Protein AF-A0A6A6PDN3-F1 (afdb_monomer_lite)

Organism: NCBI:txid578093

InterPro domains:
  IPR013169 mRNA splicing factor Cwf18-like [PF08315] (6-178)
  IPR013169 mRNA splicing factor Cwf18-like [PTHR31551] (4-186)

Sequence (247 aa):
MASHATLNAAAEERKARLAQLRSLKRKQPEPDTDVALTTTGPEDEQQAAAPTESRADAEETVRYLSGRNFDIATHGPKLGFEAQPQTLSTQPTAEQLAAQLAASVHAQQAAEEEDSSATAAAGAPETAAAANGAGGLDLFKLRPKKPNWDLKREMERKMAVLGPRTENAIARLVRERVEGRKAAAGVKGGGVSAVTAAAASVPGGKGGDAEMEGAMLVEAMHVREREDEEDAARDREEEDDAMRDAL

Structure (mmCIF, N/CA/C/O backbone):
data_AF-A0A6A6PDN3-F1
#
_entry.id   AF-A0A6A6PDN3-F1
#
loop_
_atom_site.group_PDB
_atom_site.id
_atom_site.type_symbol
_atom_site.label_atom_id
_atom_site.label_alt_id
_atom_site.label_comp_id
_atom_site.label_asym_id
_atom_site.label_entity_id
_atom_site.label_seq_id
_atom_site.pdbx_PDB_ins_code
_atom_site.Cartn_x
_atom_site.Cartn_y
_atom_site.Cartn_z
_atom_site.occupancy
_atom_site.B_iso_or_equiv
_atom_site.auth_seq_id
_atom_site.auth_comp_id
_atom_site.auth_asym_id
_atom_site.auth_atom_id
_atom_site.pdbx_PDB_model_num
ATOM 1 N N . MET A 1 1 ? 34.905 23.186 -5.502 1.00 59.28 1 MET A N 1
ATOM 2 C CA . MET A 1 1 ? 34.000 23.626 -6.584 1.00 59.28 1 MET A CA 1
ATOM 3 C C . MET A 1 1 ? 34.853 24.342 -7.624 1.00 59.28 1 MET A C 1
ATOM 5 O O . MET A 1 1 ? 35.246 25.473 -7.373 1.00 59.28 1 MET A O 1
ATOM 9 N N . ALA A 1 2 ? 35.254 23.667 -8.707 1.00 71.44 2 ALA A N 1
ATOM 10 C CA . ALA A 1 2 ? 36.002 24.323 -9.784 1.00 71.44 2 ALA A CA 1
ATOM 11 C C . ALA A 1 2 ? 35.083 25.352 -10.458 1.00 71.44 2 ALA A C 1
ATOM 13 O O . ALA A 1 2 ? 33.941 25.032 -10.785 1.00 71.44 2 ALA A O 1
ATOM 14 N N . SER A 1 3 ? 35.535 26.599 -10.592 1.00 83.69 3 SER A N 1
ATOM 15 C CA . SER A 1 3 ? 34.704 27.671 -11.143 1.00 83.69 3 SER A CA 1
ATOM 16 C C . SER A 1 3 ? 34.486 27.458 -12.644 1.00 83.69 3 SER A C 1
ATOM 18 O O . SER A 1 3 ? 35.373 26.969 -13.343 1.00 83.69 3 SER A O 1
ATOM 20 N N . HIS A 1 4 ? 33.318 27.842 -13.165 1.00 87.81 4 HIS A N 1
ATOM 21 C CA . HIS A 1 4 ? 32.963 27.683 -14.585 1.00 87.81 4 HIS A CA 1
ATOM 22 C C . HIS A 1 4 ? 34.016 28.254 -15.554 1.00 87.81 4 HIS A C 1
ATOM 24 O O . HIS A 1 4 ? 34.209 27.716 -16.641 1.00 87.81 4 HIS A O 1
ATOM 30 N N . ALA A 1 5 ? 34.757 29.285 -15.135 1.00 88.88 5 ALA A N 1
ATOM 31 C CA . ALA A 1 5 ? 35.876 29.842 -15.892 1.00 88.88 5 ALA A CA 1
ATOM 32 C C . ALA A 1 5 ? 37.017 28.828 -16.111 1.00 88.88 5 ALA A C 1
ATOM 34 O O . ALA A 1 5 ? 37.536 28.720 -17.219 1.00 88.88 5 ALA A O 1
ATOM 35 N N . THR A 1 6 ? 37.370 28.037 -15.091 1.00 92.00 6 THR A N 1
ATOM 36 C CA . THR A 1 6 ? 38.420 27.004 -15.199 1.00 92.00 6 THR A CA 1
ATOM 37 C C . THR A 1 6 ? 38.011 25.860 -16.125 1.00 92.00 6 THR A C 1
ATOM 39 O O . THR A 1 6 ? 38.833 25.353 -16.885 1.00 92.00 6 THR A O 1
ATOM 42 N N . LEU A 1 7 ? 36.724 25.495 -16.120 1.00 92.00 7 LEU A N 1
ATOM 43 C CA . LEU A 1 7 ? 36.183 24.460 -17.002 1.00 92.00 7 LEU A CA 1
ATOM 44 C C . LEU A 1 7 ? 36.137 24.921 -18.466 1.00 92.00 7 LEU A C 1
ATOM 46 O O . LEU A 1 7 ? 36.489 24.148 -19.356 1.00 92.00 7 LEU A O 1
ATOM 50 N N . ASN A 1 8 ? 35.766 26.181 -18.717 1.00 94.31 8 ASN A N 1
ATOM 51 C CA . ASN A 1 8 ? 35.789 26.753 -20.064 1.00 94.31 8 ASN A CA 1
ATOM 52 C C . ASN A 1 8 ? 37.218 26.860 -20.616 1.00 94.31 8 ASN A C 1
ATOM 54 O O . ASN A 1 8 ? 37.450 26.450 -21.752 1.00 94.31 8 ASN A O 1
ATOM 58 N N . ALA A 1 9 ? 38.183 27.300 -19.801 1.00 94.56 9 ALA A N 1
ATOM 59 C CA . ALA A 1 9 ? 39.591 27.358 -20.198 1.00 94.56 9 ALA A CA 1
ATOM 60 C C . ALA A 1 9 ? 40.142 25.970 -20.588 1.00 94.56 9 ALA A C 1
ATOM 62 O O . ALA A 1 9 ? 40.757 25.814 -21.643 1.00 94.56 9 ALA A O 1
ATOM 63 N N . ALA A 1 10 ? 39.842 24.932 -19.798 1.00 94.50 10 ALA A N 1
ATOM 64 C CA . ALA A 1 10 ? 40.249 23.559 -20.108 1.00 94.50 10 ALA A CA 1
ATOM 65 C C . ALA A 1 10 ? 39.590 23.013 -21.394 1.00 94.50 10 ALA A C 1
ATOM 67 O O . ALA A 1 10 ? 40.197 22.245 -22.149 1.00 94.50 10 ALA A O 1
ATOM 68 N N . ALA A 1 11 ? 38.343 23.405 -21.675 1.00 95.50 11 ALA A N 1
ATOM 69 C CA . ALA A 1 11 ? 37.649 23.015 -22.900 1.00 95.50 11 ALA A CA 1
ATOM 70 C C . ALA A 1 11 ? 38.258 23.676 -24.149 1.00 95.50 11 ALA A C 1
ATOM 72 O O . ALA A 1 11 ? 38.378 23.024 -25.191 1.00 95.50 11 ALA A O 1
ATOM 73 N N . GLU A 1 12 ? 38.659 24.944 -24.055 1.00 95.62 12 GLU A N 1
ATOM 74 C CA . GLU A 1 12 ? 39.344 25.670 -25.129 1.00 95.62 12 GLU A CA 1
ATOM 75 C C . GLU A 1 12 ? 40.734 25.087 -25.416 1.00 95.62 12 GLU A C 1
ATOM 77 O O . GLU A 1 12 ? 41.059 24.829 -26.577 1.00 95.62 12 GLU A O 1
ATOM 82 N N . GLU A 1 13 ? 41.504 24.751 -24.378 1.00 95.62 13 GLU A N 1
ATOM 83 C CA . GLU A 1 13 ? 42.812 24.100 -24.517 1.00 95.62 13 GLU A CA 1
ATOM 84 C C . GLU A 1 13 ? 42.702 22.735 -25.220 1.00 95.62 13 GLU A C 1
ATOM 86 O O . GLU A 1 13 ? 43.459 22.425 -26.148 1.00 95.62 13 GLU A O 1
ATOM 91 N N . ARG A 1 14 ? 41.689 21.929 -24.864 1.00 94.94 14 ARG A N 1
ATOM 92 C CA . ARG A 1 14 ? 41.422 20.645 -25.532 1.00 94.94 14 ARG A CA 1
ATOM 93 C C . ARG A 1 14 ? 41.058 20.830 -27.007 1.00 94.94 14 ARG A C 1
ATOM 95 O O . ARG A 1 14 ? 41.514 20.049 -27.845 1.00 94.94 14 ARG A O 1
ATOM 102 N N . LYS A 1 15 ? 40.255 21.845 -27.345 1.00 96.12 15 LYS A N 1
ATOM 103 C CA . LYS A 1 15 ? 39.894 22.164 -28.739 1.00 96.12 15 LYS A CA 1
ATOM 104 C C . LYS A 1 15 ? 41.121 22.582 -29.551 1.00 96.12 15 LYS A C 1
ATOM 106 O O . LYS A 1 15 ? 41.300 22.075 -30.658 1.00 96.12 15 LYS A O 1
ATOM 111 N N . ALA A 1 16 ? 41.982 23.431 -28.991 1.00 94.69 16 ALA A N 1
ATOM 112 C CA . ALA A 1 16 ? 43.222 23.860 -29.635 1.00 94.69 16 ALA A CA 1
ATOM 113 C C . ALA A 1 16 ? 44.156 22.671 -29.910 1.00 94.69 16 ALA A C 1
ATOM 115 O O . ALA A 1 16 ? 44.637 22.499 -31.033 1.00 94.69 16 ALA A O 1
ATOM 116 N N . ARG A 1 17 ? 44.324 21.778 -28.927 1.00 92.62 17 ARG A N 1
ATOM 117 C CA . ARG A 1 17 ? 45.128 20.557 -29.081 1.00 92.62 17 ARG A CA 1
ATOM 118 C C . ARG A 1 17 ? 44.575 19.630 -30.167 1.00 92.62 17 ARG A C 1
ATOM 120 O O . ARG A 1 17 ? 45.333 19.087 -30.965 1.00 92.62 17 ARG A O 1
ATOM 127 N N . LEU A 1 18 ? 43.254 19.462 -30.245 1.00 91.94 18 LEU A N 1
ATOM 128 C CA . LEU A 1 18 ? 42.631 18.650 -31.296 1.00 91.94 18 LEU A CA 1
ATOM 129 C C . LEU A 1 18 ? 42.763 19.285 -32.687 1.00 91.94 18 LEU A C 1
ATOM 131 O O . LEU A 1 18 ? 42.935 18.557 -33.661 1.00 91.94 18 LEU A O 1
ATOM 135 N N . ALA A 1 19 ? 42.710 20.614 -32.799 1.00 90.69 19 ALA A N 1
ATOM 136 C CA . ALA A 1 19 ? 42.932 21.311 -34.066 1.00 90.69 19 ALA A CA 1
ATOM 137 C C . ALA A 1 19 ? 44.367 21.103 -34.583 1.00 90.69 19 ALA A C 1
ATOM 139 O O . ALA A 1 19 ? 44.553 20.790 -35.759 1.00 90.69 19 ALA 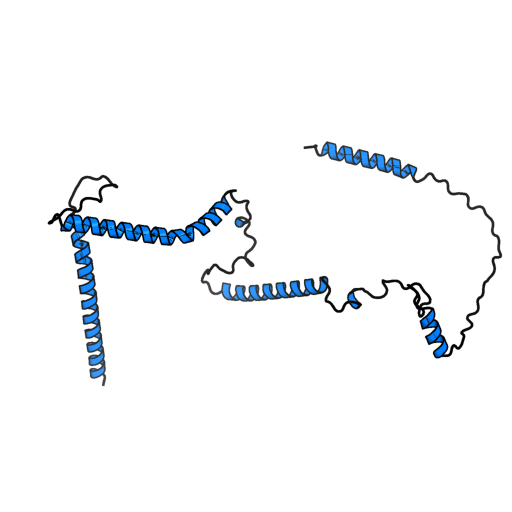A O 1
ATOM 140 N N . GLN A 1 20 ? 45.361 21.169 -33.690 1.00 84.69 20 GLN A N 1
ATOM 141 C CA . GLN A 1 20 ? 46.760 20.859 -34.007 1.00 84.69 20 GLN A CA 1
ATOM 142 C C . GLN A 1 20 ? 46.947 19.402 -34.455 1.00 84.69 20 GLN A C 1
ATOM 144 O O . GLN A 1 20 ? 47.688 19.127 -35.393 1.00 84.69 20 GLN A O 1
ATOM 149 N N . LEU A 1 21 ? 46.239 18.453 -33.837 1.00 82.12 21 LEU A N 1
ATOM 150 C CA . LEU A 1 21 ? 46.298 17.044 -34.243 1.00 82.12 21 LEU A CA 1
ATOM 151 C C . LEU A 1 21 ? 45.552 16.765 -35.557 1.00 82.12 21 LEU A C 1
ATOM 153 O O . LEU A 1 21 ? 45.899 15.828 -36.275 1.00 82.12 21 LEU A O 1
ATOM 157 N N . ARG A 1 22 ? 44.542 17.571 -35.904 1.00 81.44 22 ARG A N 1
ATOM 158 C CA . ARG A 1 22 ? 43.828 17.435 -37.181 1.00 81.44 22 ARG A CA 1
ATOM 159 C C . ARG A 1 22 ? 44.657 17.880 -38.381 1.00 81.44 22 ARG A C 1
ATOM 161 O O . ARG A 1 22 ? 44.545 17.248 -39.428 1.00 81.44 22 ARG A O 1
ATOM 168 N N . SER A 1 23 ? 45.501 18.902 -38.253 1.00 72.50 23 SER A N 1
ATOM 169 C CA . SER A 1 23 ? 46.383 19.326 -39.352 1.00 72.50 23 SER A CA 1
ATOM 170 C C . SER A 1 23 ? 47.518 18.328 -39.628 1.00 72.50 23 SER A C 1
ATOM 172 O O . SER A 1 23 ? 47.947 18.198 -40.771 1.00 72.50 23 SER A O 1
ATOM 174 N N . LEU A 1 24 ? 47.938 17.550 -38.625 1.00 66.38 24 LEU A N 1
ATOM 175 C CA . LEU A 1 24 ? 48.931 16.473 -38.763 1.00 66.38 24 LEU A CA 1
ATOM 176 C C . LEU A 1 24 ? 48.438 15.270 -39.586 1.00 66.38 24 LEU A C 1
ATOM 178 O O . LEU A 1 24 ? 49.252 14.547 -40.153 1.00 66.38 24 LEU A O 1
ATOM 182 N N . LYS A 1 25 ? 47.119 15.058 -39.705 1.00 64.44 25 LYS A N 1
ATOM 183 C CA . LYS A 1 25 ? 46.552 13.934 -40.474 1.00 64.44 25 LYS A CA 1
ATOM 184 C C . LYS A 1 25 ? 46.488 14.187 -41.989 1.00 64.44 25 LYS A C 1
ATOM 186 O O . LYS A 1 25 ? 46.125 13.286 -42.735 1.00 64.44 25 LYS A O 1
ATOM 191 N N . ARG A 1 26 ? 46.862 15.388 -42.448 1.00 62.78 26 ARG A N 1
ATOM 192 C CA . ARG A 1 26 ? 46.911 15.787 -43.864 1.00 62.78 26 ARG A CA 1
ATOM 193 C C . ARG A 1 26 ? 48.353 16.113 -44.272 1.00 62.78 26 ARG A C 1
ATOM 195 O O . ARG A 1 26 ? 48.676 17.223 -44.682 1.00 62.78 26 ARG A O 1
ATOM 202 N N . LYS A 1 27 ? 49.244 15.138 -44.089 1.00 54.25 27 LYS A N 1
ATOM 203 C CA . LYS A 1 27 ? 50.618 15.145 -44.618 1.00 54.25 27 LYS A CA 1
ATOM 204 C C . LYS A 1 27 ? 51.068 13.726 -44.997 1.00 54.25 27 LYS A C 1
ATOM 206 O O . LYS A 1 27 ? 52.174 13.313 -44.685 1.00 54.25 27 LYS A O 1
ATOM 211 N N . GLN A 1 28 ? 50.188 12.973 -45.646 1.00 47.66 28 GLN A N 1
ATOM 212 C CA . GLN A 1 28 ? 50.620 11.971 -46.620 1.00 47.66 28 GLN A CA 1
ATOM 213 C C . GLN A 1 28 ? 50.568 12.691 -47.976 1.00 47.66 28 GLN A C 1
ATOM 215 O O . GLN A 1 28 ? 49.499 13.209 -48.308 1.00 47.66 28 GLN A O 1
ATOM 220 N N . PRO A 1 29 ? 51.688 12.871 -48.696 1.00 47.12 29 PRO A N 1
ATOM 221 C CA . PRO A 1 29 ? 51.621 13.246 -50.101 1.00 47.12 29 PRO A CA 1
ATOM 222 C C . PRO A 1 29 ? 51.015 12.067 -50.876 1.00 47.12 29 PRO A C 1
ATOM 224 O O . PRO A 1 29 ? 51.464 10.934 -50.714 1.00 47.12 29 PRO A O 1
ATOM 227 N N . GLU A 1 30 ? 49.969 12.336 -51.655 1.00 42.66 30 GLU A N 1
ATOM 228 C CA . GLU A 1 30 ? 49.450 11.412 -52.672 1.00 42.66 30 GLU A CA 1
ATOM 229 C C . GLU A 1 30 ? 50.624 10.962 -53.567 1.00 42.66 30 GLU A C 1
ATOM 231 O O . GLU A 1 30 ? 51.396 11.827 -53.991 1.00 42.66 30 GLU A O 1
ATOM 236 N N . PRO A 1 31 ? 50.824 9.661 -53.843 1.00 43.00 31 PRO A N 1
ATOM 237 C CA . PRO A 1 31 ? 51.716 9.256 -54.916 1.00 43.00 31 PRO A CA 1
ATOM 238 C C . PRO A 1 31 ? 51.092 9.640 -56.262 1.00 43.00 31 PRO A C 1
ATOM 240 O O . PRO A 1 31 ? 49.928 9.343 -56.528 1.00 43.00 31 PRO A O 1
ATOM 243 N N . ASP A 1 32 ? 51.899 10.303 -57.085 1.00 39.12 32 ASP A N 1
ATOM 244 C CA . ASP A 1 32 ? 51.596 10.714 -58.450 1.00 39.12 32 ASP A CA 1
ATOM 245 C C . ASP A 1 32 ? 50.974 9.566 -59.262 1.00 39.12 32 ASP A C 1
ATOM 247 O O . ASP A 1 32 ? 51.592 8.524 -59.499 1.00 39.12 32 ASP A O 1
ATOM 251 N N . THR A 1 33 ? 49.737 9.760 -59.718 1.00 40.62 33 THR A N 1
ATOM 252 C CA . THR A 1 33 ? 49.120 8.929 -60.753 1.00 40.62 33 THR A CA 1
ATOM 253 C C . THR A 1 33 ? 49.610 9.394 -62.119 1.00 40.62 33 THR A C 1
ATOM 255 O O . THR A 1 33 ? 48.886 10.078 -62.835 1.00 40.62 33 THR A O 1
ATOM 258 N N . ASP A 1 34 ? 50.829 8.998 -62.473 1.00 42.12 34 ASP A N 1
ATOM 259 C CA . ASP A 1 34 ? 51.334 9.006 -63.848 1.00 42.12 34 ASP A CA 1
ATOM 260 C C . ASP A 1 34 ? 51.777 7.587 -64.221 1.00 42.12 34 ASP A C 1
ATOM 262 O O . ASP A 1 34 ? 52.958 7.251 -64.259 1.00 42.12 34 ASP A O 1
ATOM 266 N N . VAL A 1 35 ? 50.797 6.729 -64.508 1.00 38.09 35 VAL A N 1
ATOM 267 C CA . VAL A 1 35 ? 51.008 5.500 -65.281 1.00 38.09 35 VAL A CA 1
ATOM 268 C C . VAL A 1 35 ? 49.900 5.359 -66.318 1.00 38.09 35 VAL A C 1
ATOM 270 O O . VAL A 1 35 ? 48.812 4.857 -66.066 1.00 38.09 35 VAL A O 1
ATOM 273 N N . ALA A 1 36 ? 50.221 5.902 -67.489 1.00 33.31 36 ALA A N 1
ATOM 274 C CA . ALA A 1 36 ? 49.992 5.329 -68.806 1.00 33.31 36 ALA A CA 1
ATOM 275 C C . ALA A 1 36 ? 48.762 4.420 -68.986 1.00 33.31 36 ALA A C 1
ATOM 277 O O . ALA A 1 36 ? 48.764 3.235 -68.652 1.00 33.31 36 ALA A O 1
ATOM 278 N N . LEU A 1 37 ? 47.793 4.982 -69.713 1.00 43.38 37 LEU A N 1
ATOM 279 C CA . LEU A 1 37 ? 47.107 4.346 -70.835 1.00 43.38 37 LEU A CA 1
ATOM 280 C C . LEU A 1 37 ? 47.866 3.112 -71.360 1.00 43.38 37 LEU A C 1
ATOM 282 O O . LEU A 1 37 ? 48.793 3.224 -72.159 1.00 43.38 37 LEU A O 1
ATOM 286 N N . THR A 1 38 ? 47.432 1.933 -70.931 1.00 32.03 38 THR A N 1
ATOM 287 C CA . THR A 1 38 ? 47.671 0.676 -71.634 1.00 32.03 38 THR A CA 1
ATOM 288 C C . THR A 1 38 ? 46.339 -0.043 -71.741 1.00 32.03 38 THR A C 1
ATOM 290 O O . THR A 1 38 ? 45.746 -0.515 -70.777 1.00 32.03 38 THR A O 1
ATOM 293 N N . THR A 1 39 ? 45.845 -0.006 -72.972 1.00 38.31 39 THR A N 1
ATOM 294 C CA . THR A 1 39 ? 44.827 -0.894 -73.510 1.00 38.31 39 THR A CA 1
ATOM 295 C C . THR A 1 39 ? 45.252 -2.358 -73.341 1.00 38.31 39 THR A C 1
ATOM 297 O O . THR A 1 39 ? 46.444 -2.656 -73.265 1.00 38.31 39 THR A O 1
ATOM 300 N N . THR A 1 40 ? 44.262 -3.247 -73.380 1.00 36.22 40 THR A N 1
ATOM 301 C CA . THR A 1 40 ? 44.328 -4.720 -73.397 1.00 36.22 40 THR A CA 1
ATOM 302 C C . THR A 1 40 ? 44.510 -5.426 -72.046 1.00 36.22 40 THR A C 1
ATOM 304 O O . THR A 1 40 ? 45.611 -5.712 -71.588 1.00 36.22 40 THR A O 1
ATOM 307 N N . GLY A 1 41 ? 43.373 -5.798 -71.454 1.00 27.44 41 GLY A N 1
ATOM 308 C CA . GLY A 1 41 ? 43.219 -6.946 -70.560 1.00 27.44 41 GLY A CA 1
ATOM 309 C C . GLY A 1 41 ? 41.910 -7.652 -70.944 1.00 27.44 41 GLY A C 1
ATOM 310 O O . GLY A 1 41 ? 40.940 -6.946 -71.215 1.00 27.44 41 GLY A O 1
ATOM 311 N N . PRO A 1 42 ? 41.906 -8.987 -71.092 1.00 42.72 42 PRO A N 1
ATOM 312 C CA . PRO A 1 42 ? 40.984 -9.704 -71.964 1.00 42.72 42 PRO A CA 1
ATOM 313 C C . PRO A 1 42 ? 39.563 -9.772 -71.412 1.00 42.72 42 PRO A C 1
ATOM 315 O O . PRO A 1 42 ? 39.331 -9.885 -70.210 1.00 42.72 42 PRO A O 1
ATOM 318 N N . GLU A 1 43 ? 38.632 -9.726 -72.353 1.00 32.59 43 GLU A N 1
ATOM 319 C CA . GLU A 1 43 ? 37.223 -10.041 -72.199 1.00 32.59 43 GLU A CA 1
ATOM 320 C C . GLU A 1 43 ? 37.107 -11.534 -71.862 1.00 32.59 43 GLU A C 1
ATOM 322 O O . GLU A 1 43 ? 37.315 -12.383 -72.727 1.00 32.59 43 GLU A O 1
ATOM 327 N N . ASP A 1 44 ? 36.793 -11.869 -70.610 1.00 35.81 44 ASP A N 1
ATOM 328 C CA . ASP A 1 44 ? 36.217 -13.177 -70.294 1.00 35.81 44 ASP A CA 1
ATOM 329 C C . ASP A 1 44 ? 34.701 -13.075 -70.495 1.00 35.81 44 ASP A C 1
ATOM 331 O O . ASP A 1 44 ? 33.911 -12.851 -69.575 1.00 35.81 44 ASP A O 1
ATOM 335 N N . GLU A 1 45 ? 34.297 -13.217 -71.757 1.00 38.94 45 GLU A N 1
ATOM 336 C CA . GLU A 1 45 ? 32.957 -13.663 -72.117 1.00 38.94 45 GLU A CA 1
ATOM 337 C C . GLU A 1 45 ? 32.795 -15.125 -71.675 1.00 38.94 45 GLU A C 1
ATOM 339 O O . GLU A 1 45 ? 32.992 -16.059 -72.452 1.00 38.94 45 GLU A O 1
ATOM 344 N N . GLN A 1 46 ? 32.397 -15.357 -70.425 1.00 41.75 46 GLN A N 1
ATOM 345 C CA . GLN A 1 46 ? 31.870 -16.662 -70.028 1.00 41.75 46 GLN A CA 1
ATOM 346 C C . GLN A 1 46 ? 30.359 -16.706 -70.221 1.00 41.75 46 GLN A C 1
ATOM 348 O O . GLN A 1 46 ? 29.544 -16.450 -69.339 1.00 41.75 46 GLN A O 1
ATOM 353 N N . GLN A 1 47 ? 30.040 -17.028 -71.473 1.00 40.41 47 GLN A N 1
ATOM 354 C CA . GLN A 1 47 ? 28.900 -17.799 -71.947 1.00 40.41 47 GLN A CA 1
ATOM 355 C C . GLN A 1 47 ? 28.097 -18.492 -70.834 1.00 40.41 47 GLN A C 1
ATOM 357 O O . GLN A 1 47 ? 28.492 -19.514 -70.273 1.00 40.41 47 GLN A O 1
ATOM 362 N N . ALA A 1 48 ? 26.902 -17.957 -70.594 1.00 40.91 48 ALA A N 1
ATOM 363 C CA . ALA A 1 48 ? 25.814 -18.664 -69.947 1.00 40.91 48 ALA A CA 1
ATOM 364 C C . ALA A 1 48 ? 25.339 -19.804 -70.866 1.00 40.91 48 ALA A C 1
ATOM 366 O O . ALA A 1 48 ? 24.507 -19.610 -71.751 1.00 40.91 48 ALA A O 1
ATOM 367 N N . ALA A 1 49 ? 25.881 -21.000 -70.656 1.00 37.81 49 ALA A N 1
ATOM 368 C CA . ALA A 1 49 ? 25.272 -22.242 -71.106 1.00 37.81 49 ALA A CA 1
ATOM 369 C C . ALA A 1 49 ? 24.507 -22.838 -69.918 1.00 37.81 49 ALA A C 1
ATOM 371 O O . ALA A 1 49 ? 25.110 -23.343 -68.977 1.00 37.81 49 ALA A O 1
ATOM 372 N N . ALA A 1 50 ? 23.178 -22.745 -69.942 1.00 45.91 50 ALA A N 1
ATOM 373 C CA . ALA A 1 50 ? 22.328 -23.456 -68.995 1.00 45.91 50 ALA A CA 1
ATOM 374 C C . ALA A 1 50 ? 22.444 -24.972 -69.247 1.00 45.91 50 ALA A C 1
ATOM 376 O O . ALA A 1 50 ? 22.129 -25.412 -70.360 1.00 45.91 50 ALA A O 1
ATOM 377 N N . PRO A 1 51 ? 22.847 -25.797 -68.265 1.00 47.53 51 PRO A N 1
ATOM 378 C CA . PRO A 1 51 ? 22.627 -27.225 -68.365 1.00 47.53 51 PRO A CA 1
ATOM 379 C C . PRO A 1 51 ? 21.145 -27.491 -68.084 1.00 47.53 51 PRO A C 1
ATOM 381 O O . PRO A 1 51 ? 20.564 -26.988 -67.124 1.00 47.53 51 PRO A O 1
ATOM 384 N N . THR A 1 52 ? 20.502 -28.271 -68.952 1.00 54.12 52 THR A N 1
ATOM 385 C CA . THR A 1 52 ? 19.195 -28.863 -68.646 1.00 54.12 52 THR A CA 1
ATOM 386 C C . THR A 1 52 ? 19.443 -29.981 -67.638 1.00 54.12 52 THR A C 1
ATOM 388 O O . THR A 1 52 ? 19.572 -31.141 -68.016 1.00 54.12 52 THR A O 1
ATOM 391 N N . GLU A 1 53 ? 19.616 -29.622 -66.368 1.00 54.16 53 GLU A N 1
ATOM 392 C CA . GLU A 1 53 ? 19.758 -30.597 -65.290 1.00 54.16 53 GLU A CA 1
ATOM 393 C C . GLU A 1 53 ? 18.405 -31.263 -65.052 1.00 54.16 53 GLU A C 1
ATOM 395 O O . GLU A 1 53 ? 17.360 -30.604 -64.978 1.00 54.16 53 GLU A O 1
ATOM 400 N N . SER A 1 54 ? 18.397 -32.594 -64.984 1.00 61.72 54 SER A N 1
ATOM 401 C CA . SER A 1 54 ? 17.189 -33.301 -64.596 1.00 61.72 54 SER A CA 1
ATOM 402 C C . SER A 1 54 ? 16.889 -32.964 -63.133 1.00 61.72 54 SER A C 1
ATOM 404 O O . SER A 1 54 ? 17.788 -32.688 -62.342 1.00 61.72 54 SER A O 1
ATOM 406 N N . ARG A 1 55 ? 15.614 -32.971 -62.735 1.00 62.16 55 ARG A N 1
ATOM 407 C CA . ARG A 1 55 ? 15.212 -32.642 -61.356 1.00 62.16 55 ARG A CA 1
ATOM 408 C C . ARG A 1 55 ? 15.945 -33.476 -60.290 1.00 62.16 55 ARG A C 1
ATOM 410 O O . ARG A 1 55 ? 16.120 -32.998 -59.176 1.00 62.16 55 ARG A O 1
ATOM 417 N N . ALA A 1 56 ? 16.385 -34.683 -60.644 1.00 61.66 56 ALA A N 1
ATOM 418 C CA . ALA A 1 56 ? 17.187 -35.536 -59.775 1.00 61.66 56 ALA A CA 1
ATOM 419 C C . ALA A 1 56 ? 18.596 -34.962 -59.527 1.00 61.66 56 ALA A C 1
ATOM 421 O O . ALA A 1 56 ? 19.049 -34.951 -58.387 1.00 61.66 56 ALA A O 1
ATOM 422 N N . ASP A 1 57 ? 19.242 -34.404 -60.555 1.00 62.50 57 ASP A N 1
ATOM 423 C CA . ASP A 1 57 ? 20.579 -33.806 -60.447 1.00 62.50 57 ASP A CA 1
ATOM 424 C C . ASP A 1 57 ? 20.545 -32.532 -59.584 1.00 62.50 57 ASP A C 1
ATOM 426 O O . ASP A 1 57 ? 21.405 -32.329 -58.728 1.00 62.50 57 ASP A O 1
ATOM 430 N N . ALA A 1 58 ? 19.492 -31.716 -59.721 1.00 66.69 58 ALA A N 1
ATOM 431 C CA . ALA A 1 58 ? 19.285 -30.528 -58.889 1.00 66.69 58 ALA A CA 1
ATOM 432 C C . ALA A 1 58 ? 19.048 -30.876 -57.403 1.00 66.69 58 ALA A C 1
ATOM 434 O O . ALA A 1 58 ? 19.498 -30.164 -56.507 1.00 66.69 58 ALA A O 1
ATOM 435 N N . GLU A 1 59 ? 18.354 -31.980 -57.110 1.00 70.00 59 GLU A N 1
ATOM 436 C CA . GLU A 1 59 ? 18.147 -32.450 -55.732 1.00 70.00 59 GLU A CA 1
ATOM 437 C C . GLU A 1 59 ? 19.452 -32.993 -55.112 1.00 70.00 59 GLU A C 1
ATOM 439 O O . GLU A 1 59 ? 19.702 -32.802 -53.915 1.00 70.00 59 GLU A O 1
ATOM 444 N N . GLU A 1 60 ? 20.324 -33.605 -55.919 1.00 70.19 60 GLU A N 1
ATOM 445 C CA . GLU A 1 60 ? 21.654 -34.049 -55.496 1.00 70.19 60 GLU A CA 1
ATOM 446 C C . GLU A 1 60 ? 22.613 -32.871 -55.270 1.00 70.19 60 GLU A C 1
ATOM 448 O O . GLU A 1 60 ? 23.247 -32.805 -54.212 1.00 70.19 60 GLU A O 1
ATOM 453 N N . THR A 1 61 ? 22.680 -31.886 -56.173 1.00 68.75 61 THR A N 1
ATOM 454 C CA . THR A 1 61 ? 23.518 -30.690 -55.968 1.00 68.75 61 THR A CA 1
ATOM 455 C C . THR A 1 61 ? 23.084 -29.900 -54.735 1.00 68.75 61 THR A C 1
ATOM 457 O O . THR A 1 61 ? 23.942 -29.482 -53.958 1.00 68.75 61 THR A O 1
ATOM 460 N N . VAL A 1 62 ? 21.778 -29.795 -54.455 1.00 71.62 62 VAL A N 1
ATOM 461 C CA . VAL A 1 62 ? 21.259 -29.197 -53.212 1.00 71.62 62 VAL A CA 1
ATOM 462 C C . VAL A 1 62 ? 21.721 -29.962 -51.972 1.00 71.62 62 VAL A C 1
ATOM 464 O O . VAL A 1 62 ? 22.105 -29.341 -50.982 1.00 71.62 62 VAL A O 1
ATOM 467 N N . ARG A 1 63 ? 21.756 -31.299 -52.019 1.00 76.69 63 ARG A N 1
ATOM 468 C CA . ARG A 1 63 ? 22.208 -32.147 -50.903 1.00 76.69 63 ARG A CA 1
ATOM 469 C C . ARG A 1 63 ? 23.704 -32.002 -50.597 1.00 76.69 63 ARG A C 1
ATOM 471 O O . ARG A 1 63 ? 24.093 -32.147 -49.438 1.00 76.69 63 ARG A O 1
ATOM 478 N N . TYR A 1 64 ? 24.534 -31.740 -51.609 1.00 70.12 64 TYR A N 1
ATOM 479 C CA . TYR A 1 64 ? 25.994 -31.652 -51.462 1.00 70.12 64 TYR A CA 1
ATOM 480 C C . TYR A 1 64 ? 26.525 -30.211 -51.332 1.00 70.12 64 TYR A C 1
ATOM 482 O O . TYR A 1 64 ? 27.555 -30.013 -50.687 1.00 70.12 64 TYR A O 1
ATOM 490 N N . LEU A 1 65 ? 25.819 -29.200 -51.861 1.00 69.06 65 LEU A N 1
ATOM 491 C CA . LEU A 1 65 ? 26.153 -27.771 -51.722 1.00 69.06 65 LEU A CA 1
ATOM 492 C C . LEU A 1 65 ? 25.409 -27.070 -50.574 1.00 69.06 65 LEU A C 1
ATOM 494 O O . LEU A 1 65 ? 25.661 -25.891 -50.327 1.00 69.06 65 LEU A O 1
ATOM 498 N N . SER A 1 66 ? 24.561 -27.764 -49.801 1.00 69.38 66 SER A N 1
ATOM 499 C CA . SER A 1 66 ? 23.959 -27.234 -48.562 1.00 69.38 66 SER A CA 1
ATOM 500 C C . SER A 1 66 ? 24.975 -27.102 -47.410 1.00 69.38 66 SER A C 1
ATOM 502 O O . SER A 1 66 ? 24.710 -27.474 -46.263 1.00 69.38 66 SER A O 1
ATOM 504 N N . GLY A 1 67 ? 26.180 -26.621 -47.706 1.00 68.50 67 GLY A N 1
ATOM 505 C CA . GLY A 1 67 ? 27.265 -26.398 -46.768 1.00 68.50 67 GLY A CA 1
ATOM 506 C C . GLY A 1 67 ? 27.384 -24.919 -46.425 1.00 68.50 67 GLY A C 1
ATOM 507 O O . GLY A 1 67 ? 27.764 -24.117 -47.262 1.00 68.50 67 GLY A O 1
ATOM 508 N N . ARG A 1 68 ? 27.097 -24.592 -45.159 1.00 70.00 68 ARG A N 1
ATOM 509 C CA . ARG A 1 68 ? 27.514 -23.378 -44.427 1.00 70.00 68 ARG A CA 1
ATOM 510 C C . ARG A 1 68 ? 27.388 -22.052 -45.193 1.00 70.00 68 ARG A C 1
ATOM 512 O O . ARG A 1 68 ? 28.307 -21.620 -45.874 1.00 70.00 68 ARG A O 1
ATOM 519 N N . ASN A 1 69 ? 26.316 -21.326 -44.880 1.00 77.62 69 ASN A N 1
ATOM 520 C CA . ASN A 1 69 ? 26.145 -19.917 -45.240 1.00 77.62 69 ASN A CA 1
ATOM 521 C C . ASN A 1 69 ? 26.191 -19.649 -46.763 1.00 77.62 69 ASN A C 1
ATOM 523 O O . ASN A 1 69 ? 26.727 -18.635 -47.192 1.00 77.62 69 ASN A O 1
ATOM 527 N N . PHE A 1 70 ? 25.626 -20.547 -47.573 1.00 82.56 70 PHE A N 1
ATOM 528 C CA . PHE A 1 70 ? 25.424 -20.352 -49.010 1.00 82.56 70 PHE A CA 1
ATOM 529 C C . PHE A 1 70 ? 23.965 -20.643 -49.357 1.00 82.56 70 PHE A C 1
ATOM 531 O O . PHE A 1 70 ? 23.395 -21.615 -48.851 1.00 82.56 70 PHE A O 1
ATOM 538 N N . ASP A 1 71 ? 23.363 -19.785 -50.171 1.00 81.19 71 ASP A N 1
ATOM 539 C CA . ASP A 1 71 ? 22.043 -20.001 -50.746 1.00 81.19 71 ASP A CA 1
ATOM 540 C C . ASP A 1 71 ? 22.179 -20.297 -52.243 1.00 81.19 71 ASP A C 1
ATOM 542 O O . ASP A 1 71 ? 22.780 -19.539 -53.003 1.00 81.19 71 ASP A O 1
ATOM 546 N N . ILE A 1 72 ? 21.636 -21.444 -52.647 1.00 82.19 72 ILE A N 1
ATOM 547 C CA . ILE A 1 72 ? 21.746 -21.984 -54.004 1.00 82.19 72 ILE A CA 1
ATOM 548 C C . ILE A 1 72 ? 20.830 -21.209 -54.952 1.00 82.19 72 ILE A C 1
ATOM 550 O O . ILE A 1 72 ? 21.178 -21.034 -56.112 1.00 82.19 72 ILE A O 1
ATOM 554 N N . ALA A 1 73 ? 19.702 -20.683 -54.459 1.00 80.38 73 ALA A N 1
ATOM 555 C CA . ALA A 1 73 ? 18.787 -19.895 -55.280 1.00 80.38 73 ALA A CA 1
ATOM 556 C C . ALA A 1 73 ? 19.411 -18.561 -55.717 1.00 80.38 73 ALA A C 1
ATOM 558 O O . ALA A 1 73 ? 19.184 -18.098 -56.833 1.00 80.38 73 ALA A O 1
ATOM 559 N N . THR A 1 74 ? 20.214 -17.955 -54.844 1.00 82.06 74 THR A N 1
ATOM 560 C CA . THR A 1 74 ? 20.879 -16.668 -55.087 1.00 82.06 74 THR A CA 1
ATOM 561 C C . THR A 1 74 ? 22.355 -16.809 -55.466 1.00 82.06 74 THR A C 1
ATOM 563 O O . THR A 1 74 ? 23.009 -15.802 -55.730 1.00 82.06 74 THR A O 1
ATOM 566 N N . HIS A 1 75 ? 22.882 -18.040 -55.507 1.00 80.69 75 HIS A N 1
ATOM 567 C CA . HIS A 1 75 ? 24.302 -18.357 -55.698 1.00 80.69 75 HIS A CA 1
ATOM 568 C C . HIS A 1 75 ? 25.240 -17.447 -54.877 1.00 80.69 75 HIS A C 1
ATOM 570 O O . HIS A 1 75 ? 26.292 -17.015 -55.351 1.00 80.69 75 HIS A O 1
ATOM 576 N N . GLY A 1 76 ? 24.854 -17.137 -53.636 1.00 83.19 76 GLY A N 1
ATOM 577 C CA . GLY A 1 76 ? 25.515 -16.134 -52.805 1.00 83.19 76 GLY A CA 1
ATOM 578 C C . GLY A 1 76 ? 25.605 -16.525 -51.329 1.00 83.19 76 GLY A C 1
ATOM 579 O O . GLY A 1 76 ? 25.002 -17.509 -50.892 1.00 83.19 76 GLY A O 1
ATOM 580 N N . PRO A 1 77 ? 26.377 -15.773 -50.523 1.00 84.06 77 PRO A N 1
ATOM 581 C CA . PRO A 1 77 ? 26.439 -16.000 -49.086 1.00 84.06 77 PRO A CA 1
ATOM 582 C C . PRO A 1 77 ? 25.074 -15.722 -48.432 1.00 84.06 77 PRO A C 1
ATOM 584 O O . PRO A 1 77 ? 24.464 -14.683 -48.683 1.00 84.06 77 PRO A O 1
ATOM 587 N N . LYS A 1 78 ? 24.608 -16.622 -47.558 1.00 78.88 78 LYS A N 1
ATOM 588 C CA . LYS A 1 78 ? 23.318 -16.516 -46.849 1.00 78.88 78 LYS A CA 1
ATOM 589 C C . LYS A 1 78 ? 23.358 -15.406 -45.790 1.00 78.88 78 LYS A C 1
ATOM 591 O O . LYS A 1 78 ? 23.623 -15.620 -44.605 1.00 78.88 78 LYS A O 1
ATOM 596 N N . LEU A 1 79 ? 23.057 -14.184 -46.208 1.00 77.00 79 LEU A N 1
ATOM 597 C CA . LEU A 1 79 ? 22.963 -13.035 -45.314 1.00 77.00 79 LEU A CA 1
ATOM 598 C C . LEU A 1 79 ? 21.898 -13.302 -44.233 1.00 77.00 79 LEU A C 1
ATOM 600 O O . LEU A 1 79 ? 20.713 -13.438 -44.518 1.00 77.00 79 LEU A O 1
ATOM 604 N N . GLY A 1 80 ? 22.306 -13.353 -42.961 1.00 75.19 80 GLY A N 1
ATOM 605 C CA . GLY A 1 80 ? 21.424 -13.658 -41.821 1.00 75.19 80 GLY A CA 1
ATOM 606 C C . GLY A 1 80 ? 20.353 -12.602 -41.503 1.00 75.19 80 GLY A C 1
ATOM 607 O O . GLY A 1 80 ? 19.753 -12.661 -40.435 1.00 75.19 80 GLY A O 1
ATOM 608 N N . PHE A 1 81 ? 20.136 -11.634 -42.396 1.00 72.69 81 PHE A N 1
ATOM 609 C CA . PHE A 1 81 ? 19.244 -10.485 -42.216 1.00 72.69 81 PHE A CA 1
ATOM 610 C C . PHE A 1 81 ? 18.116 -10.414 -43.254 1.00 72.69 81 PHE A C 1
ATOM 612 O O . PHE A 1 81 ? 17.361 -9.447 -43.258 1.00 72.69 81 PHE A O 1
ATOM 619 N N . GLU A 1 82 ? 17.996 -11.405 -44.139 1.00 76.12 82 GLU A N 1
ATOM 620 C CA . GLU A 1 82 ? 16.982 -11.403 -45.201 1.00 76.12 82 GLU A CA 1
ATOM 621 C C . GLU A 1 82 ? 15.555 -11.567 -44.652 1.00 76.12 82 GLU A C 1
ATOM 623 O O . GLU A 1 82 ? 14.623 -10.904 -45.103 1.00 76.12 82 GLU A O 1
ATOM 628 N N . ALA A 1 83 ? 15.393 -12.375 -43.603 1.00 79.75 83 ALA A N 1
ATOM 629 C CA . ALA A 1 83 ? 14.151 -12.465 -42.850 1.00 79.75 83 ALA A CA 1
ATOM 630 C C . ALA A 1 83 ? 14.237 -11.577 -41.602 1.00 79.75 83 ALA A C 1
ATOM 632 O O . ALA A 1 83 ? 15.113 -11.755 -40.752 1.00 79.75 83 ALA A O 1
ATOM 633 N N . GLN A 1 84 ? 13.310 -10.623 -41.472 1.00 78.56 84 GLN A N 1
ATOM 634 C CA . GLN A 1 84 ? 13.214 -9.807 -40.264 1.00 78.56 84 GLN A CA 1
ATOM 635 C C . GLN A 1 84 ? 12.983 -10.730 -39.057 1.00 78.56 84 GLN A C 1
ATOM 637 O O . GLN A 1 84 ? 12.082 -11.572 -39.118 1.00 78.56 84 GLN A O 1
ATOM 642 N N . PRO A 1 85 ? 13.712 -10.564 -37.938 1.00 73.19 85 PRO A N 1
ATOM 643 C CA . PRO A 1 85 ? 13.603 -11.457 -36.779 1.00 73.19 85 PRO A CA 1
ATOM 644 C C . PRO A 1 85 ? 12.179 -11.519 -36.204 1.00 73.19 85 PRO A C 1
ATOM 646 O O . PRO A 1 85 ? 11.784 -12.532 -35.633 1.00 73.19 85 PRO A O 1
ATOM 649 N N . GLN A 1 86 ? 11.383 -10.471 -36.440 1.00 71.19 86 GLN A N 1
ATOM 650 C CA . GLN A 1 86 ? 9.970 -10.382 -36.067 1.00 71.19 86 GLN A CA 1
ATOM 651 C C . GLN A 1 86 ? 9.093 -11.437 -36.772 1.00 71.19 86 GLN A C 1
ATOM 653 O O . GLN A 1 86 ? 8.062 -11.823 -36.241 1.00 71.19 86 GLN A O 1
ATOM 658 N N . THR A 1 87 ? 9.488 -11.897 -37.966 1.00 72.19 87 THR A N 1
ATOM 659 C CA . THR A 1 87 ? 8.734 -12.869 -38.789 1.00 72.19 87 THR A CA 1
ATOM 660 C C . THR A 1 87 ? 9.119 -14.324 -38.518 1.00 72.19 87 THR A C 1
ATOM 662 O O . THR A 1 87 ? 8.374 -15.236 -38.859 1.00 72.19 87 THR A O 1
ATOM 665 N N . LEU A 1 88 ? 10.279 -14.544 -37.893 1.00 73.88 88 LEU A N 1
ATOM 666 C CA . LEU A 1 88 ? 10.799 -15.868 -37.538 1.00 73.88 88 LEU A CA 1
ATOM 667 C C . LEU A 1 88 ? 10.284 -16.357 -36.178 1.00 73.88 88 LEU A C 1
ATOM 669 O O . LEU A 1 88 ? 10.308 -17.555 -35.904 1.00 73.88 88 LEU A O 1
ATOM 673 N N . SER A 1 89 ? 9.849 -15.436 -35.318 1.00 76.81 89 SER A N 1
ATOM 674 C CA . SER A 1 89 ? 9.339 -15.738 -33.984 1.00 76.81 89 SER A CA 1
ATOM 675 C C . SER A 1 89 ? 7.816 -15.692 -33.977 1.00 76.81 89 SER A C 1
ATOM 677 O O . SER A 1 89 ? 7.212 -14.699 -34.365 1.00 76.81 89 SER A O 1
ATOM 679 N N . THR A 1 90 ? 7.187 -16.748 -33.469 1.00 79.00 90 THR A N 1
ATOM 680 C CA . THR A 1 90 ? 5.735 -16.788 -33.234 1.00 79.00 90 THR A CA 1
ATOM 681 C C . THR A 1 90 ? 5.323 -16.059 -31.952 1.00 79.00 90 THR A C 1
ATOM 683 O O . THR A 1 90 ? 4.137 -15.997 -31.641 1.00 79.00 90 THR A O 1
ATOM 686 N N . GLN A 1 91 ? 6.289 -15.563 -31.170 1.00 84.69 91 GLN A N 1
ATOM 687 C CA . GLN A 1 91 ? 6.040 -14.828 -29.931 1.00 84.69 91 GLN A CA 1
ATOM 688 C C . GLN A 1 91 ? 5.876 -13.330 -30.214 1.00 84.69 91 GLN A C 1
ATOM 690 O O . GLN A 1 91 ? 6.629 -12.792 -31.033 1.00 84.69 91 GLN A O 1
ATOM 695 N N . PRO A 1 92 ? 4.948 -12.641 -29.525 1.00 85.38 92 PRO A N 1
ATOM 696 C CA . PRO A 1 92 ? 4.756 -11.208 -29.688 1.00 85.38 92 PRO A CA 1
ATOM 697 C C . PRO A 1 92 ? 6.020 -10.446 -29.288 1.00 85.38 92 PRO A C 1
ATOM 699 O O . PRO A 1 92 ? 6.719 -10.801 -28.335 1.00 85.38 92 PRO A O 1
ATOM 702 N N . THR A 1 93 ? 6.316 -9.380 -30.024 1.00 87.94 93 THR A N 1
ATOM 703 C CA . THR A 1 93 ? 7.492 -8.551 -29.751 1.00 87.94 93 THR A CA 1
ATOM 704 C C . THR A 1 93 ? 7.263 -7.703 -28.499 1.00 87.94 93 THR A C 1
ATOM 706 O O . THR A 1 93 ? 6.126 -7.383 -28.146 1.00 87.94 93 THR A O 1
ATOM 709 N N . ALA A 1 94 ? 8.342 -7.299 -27.821 1.00 90.31 94 ALA A N 1
ATOM 710 C CA . ALA A 1 94 ? 8.241 -6.421 -26.652 1.00 90.31 94 ALA A CA 1
ATOM 711 C C . ALA A 1 94 ? 7.510 -5.106 -26.983 1.00 90.31 94 ALA A C 1
ATOM 713 O O . ALA A 1 94 ? 6.706 -4.636 -26.185 1.00 90.31 94 ALA A O 1
ATOM 714 N N . GLU A 1 95 ? 7.719 -4.576 -28.191 1.00 88.69 95 GLU A N 1
ATOM 715 C CA . GLU A 1 95 ? 7.029 -3.384 -28.696 1.00 88.69 95 GLU A CA 1
ATOM 716 C C . GLU A 1 95 ? 5.521 -3.618 -28.868 1.00 88.69 95 GLU A C 1
ATOM 718 O O . GLU A 1 95 ? 4.712 -2.775 -28.486 1.00 88.69 95 GLU A O 1
ATOM 723 N N . GLN A 1 96 ? 5.117 -4.783 -29.391 1.00 91.31 96 GLN A N 1
ATOM 724 C CA . GLN A 1 96 ? 3.701 -5.140 -29.523 1.00 91.31 96 GLN A CA 1
ATOM 725 C C . GLN A 1 96 ? 3.025 -5.299 -28.158 1.00 91.31 96 GLN A C 1
ATOM 727 O O . GLN A 1 96 ? 1.913 -4.808 -27.971 1.00 91.31 96 GLN A O 1
ATOM 732 N N . LEU A 1 97 ? 3.691 -5.947 -27.198 1.00 94.56 97 LEU A N 1
ATOM 733 C CA . LEU A 1 97 ? 3.170 -6.088 -25.836 1.00 94.56 97 LEU A CA 1
ATOM 734 C C . LEU A 1 97 ? 3.076 -4.736 -25.124 1.00 94.56 97 LEU A C 1
ATOM 736 O O . LEU A 1 97 ? 2.068 -4.455 -24.478 1.00 94.56 97 LEU A O 1
ATOM 740 N N . ALA A 1 98 ? 4.087 -3.878 -25.274 1.00 95.00 98 ALA A N 1
ATOM 741 C CA . ALA A 1 98 ? 4.072 -2.530 -24.718 1.00 95.00 98 ALA A CA 1
ATOM 742 C C . ALA A 1 98 ? 2.927 -1.693 -25.306 1.00 95.00 98 ALA A C 1
ATOM 744 O O . ALA A 1 98 ? 2.216 -1.027 -24.556 1.00 95.00 98 ALA A O 1
ATOM 745 N N . ALA A 1 99 ? 2.693 -1.778 -26.619 1.00 95.44 99 ALA A N 1
ATOM 746 C CA . ALA A 1 99 ? 1.582 -1.095 -27.277 1.00 95.44 99 ALA A CA 1
ATOM 747 C C . ALA A 1 99 ? 0.211 -1.603 -26.796 1.00 95.44 99 ALA A C 1
ATOM 749 O O . ALA A 1 99 ? -0.678 -0.796 -26.527 1.00 95.44 99 ALA A O 1
ATOM 750 N N . GLN A 1 100 ? 0.041 -2.920 -26.632 1.00 95.50 100 GLN A N 1
ATOM 751 C CA . GLN A 1 100 ? -1.189 -3.501 -26.075 1.00 95.50 100 GLN A CA 1
ATOM 752 C C . GLN A 1 100 ? -1.434 -3.038 -24.637 1.00 95.50 100 GLN A C 1
ATOM 754 O O . GLN A 1 100 ? -2.549 -2.648 -24.293 1.00 95.50 100 GLN A O 1
ATOM 759 N N . LEU A 1 101 ? -0.389 -3.035 -23.807 1.00 95.31 101 LEU A N 1
ATOM 760 C CA . LEU A 1 101 ? -0.485 -2.602 -22.419 1.00 95.31 101 LEU A CA 1
ATOM 761 C C . LEU A 1 101 ? -0.807 -1.106 -22.331 1.00 95.31 101 LEU A C 1
ATOM 763 O O . LEU A 1 101 ? -1.716 -0.727 -21.599 1.00 95.31 101 LEU A O 1
ATOM 767 N N . ALA A 1 102 ? -0.152 -0.268 -23.137 1.00 93.81 102 ALA A N 1
ATOM 768 C CA . ALA A 1 102 ? -0.453 1.159 -23.220 1.00 93.81 102 ALA A CA 1
ATOM 769 C C . ALA A 1 102 ? -1.906 1.419 -23.648 1.00 93.81 102 ALA A C 1
ATOM 771 O O . ALA A 1 102 ? -2.586 2.228 -23.023 1.00 93.81 102 ALA A O 1
ATOM 772 N N . ALA A 1 103 ? -2.410 0.693 -24.652 1.00 94.88 103 ALA A N 1
ATOM 773 C CA . ALA A 1 103 ? -3.805 0.793 -25.074 1.00 94.88 103 ALA A CA 1
ATOM 774 C C . ALA A 1 103 ? -4.776 0.344 -23.970 1.00 94.88 103 ALA A C 1
ATOM 776 O O . ALA A 1 103 ? -5.779 1.012 -23.737 1.00 94.88 103 ALA A O 1
ATOM 777 N N . SER A 1 104 ? -4.467 -0.744 -23.254 1.00 92.94 104 SER A N 1
ATOM 778 C CA . SER A 1 104 ? -5.300 -1.211 -22.138 1.00 92.94 104 SER A CA 1
ATOM 779 C C . SER A 1 104 ? -5.340 -0.217 -20.977 1.00 92.94 104 SER A C 1
ATOM 781 O O . SER A 1 104 ? -6.410 0.031 -20.433 1.00 92.94 104 SER A O 1
ATOM 783 N N . VAL A 1 105 ? -4.203 0.399 -20.638 1.00 94.44 105 VAL A N 1
ATOM 784 C CA . VAL A 1 105 ? -4.114 1.402 -19.571 1.00 94.44 105 VAL A CA 1
ATOM 785 C C . VAL A 1 105 ? -4.851 2.668 -19.983 1.00 94.44 105 VAL A C 1
ATOM 787 O O . VAL A 1 105 ? -5.622 3.195 -19.195 1.00 94.44 105 VAL A O 1
ATOM 790 N N . HIS A 1 106 ? -4.681 3.122 -21.226 1.00 90.31 106 HIS A N 1
ATOM 791 C CA . HIS A 1 106 ? -5.408 4.282 -21.736 1.00 90.31 106 HIS A CA 1
ATOM 792 C C . HIS A 1 106 ? -6.924 4.038 -21.766 1.00 90.31 106 HIS A C 1
ATOM 794 O O . HIS A 1 106 ? -7.699 4.931 -21.444 1.00 90.31 106 HIS A O 1
ATOM 800 N N . ALA A 1 107 ? -7.369 2.833 -22.133 1.00 91.38 107 ALA A N 1
ATOM 801 C CA . ALA A 1 107 ? -8.785 2.475 -22.101 1.00 91.38 107 ALA A CA 1
ATOM 802 C C . ALA A 1 107 ? -9.340 2.420 -20.666 1.00 91.38 107 ALA A C 1
ATOM 804 O O . ALA A 1 107 ? -10.441 2.905 -20.432 1.00 91.38 107 ALA A O 1
ATOM 805 N N . GLN A 1 108 ? -8.577 1.874 -19.711 1.00 86.44 108 GLN A N 1
ATOM 806 C CA . GLN A 1 108 ? -8.942 1.880 -18.288 1.00 86.44 108 GLN A CA 1
ATOM 807 C C . GLN A 1 108 ? -9.028 3.305 -17.738 1.00 86.44 108 GLN A C 1
ATOM 809 O O . GLN A 1 108 ? -10.014 3.645 -17.099 1.00 86.44 108 GLN A O 1
ATOM 814 N N . GLN A 1 109 ? -8.048 4.153 -18.053 1.00 80.69 109 GLN A N 1
ATOM 815 C CA . GLN A 1 109 ? -8.039 5.558 -17.646 1.00 80.69 109 GLN A CA 1
ATOM 816 C C . GLN A 1 109 ? -9.232 6.323 -18.221 1.00 80.69 109 GLN A C 1
ATOM 818 O O . GLN A 1 109 ? -9.912 7.016 -17.477 1.00 80.69 109 GLN A O 1
ATOM 823 N N . ALA A 1 110 ? -9.536 6.155 -19.511 1.00 83.31 110 ALA A N 1
ATOM 824 C CA . ALA A 1 110 ? -10.685 6.807 -20.133 1.00 83.31 110 ALA A CA 1
ATOM 825 C C . ALA A 1 110 ? -12.024 6.336 -19.532 1.00 83.31 110 ALA A C 1
ATOM 827 O O . ALA A 1 110 ? -12.898 7.159 -19.280 1.00 83.31 110 ALA A O 1
ATOM 828 N N . ALA A 1 111 ? -12.178 5.035 -19.258 1.00 82.56 111 ALA A N 1
ATOM 829 C CA . ALA A 1 111 ? -13.377 4.504 -18.606 1.00 82.56 111 ALA A CA 1
ATOM 830 C C . ALA A 1 111 ? -13.535 5.039 -17.170 1.00 82.56 111 ALA A C 1
ATOM 832 O O . ALA A 1 111 ? -14.620 5.458 -16.777 1.00 82.56 111 ALA A O 1
ATOM 833 N N . GLU A 1 112 ? -12.441 5.093 -16.404 1.00 72.06 112 GLU A N 1
ATOM 834 C CA . GLU A 1 112 ? -12.433 5.654 -15.051 1.00 72.06 112 GLU A CA 1
ATOM 835 C C . GLU A 1 112 ? -12.704 7.170 -15.046 1.00 72.06 112 GLU A C 1
ATOM 837 O O . GLU A 1 112 ? -13.377 7.664 -14.139 1.00 72.06 112 GLU A O 1
ATOM 842 N N . GLU A 1 113 ? -12.228 7.918 -16.048 1.00 71.94 113 GLU A N 1
ATOM 843 C CA . GLU A 1 113 ? -12.522 9.347 -16.241 1.00 71.94 113 GLU A CA 1
ATOM 844 C C . GLU A 1 113 ? -14.004 9.595 -16.570 1.00 71.94 113 GLU A C 1
ATOM 846 O O . GLU A 1 113 ? -14.614 10.515 -16.018 1.00 71.94 113 GLU A O 1
ATOM 851 N N . GLU A 1 114 ? -14.620 8.757 -17.410 1.00 68.50 114 GLU A N 1
ATOM 852 C CA . GLU A 1 114 ? -16.056 8.844 -17.698 1.00 68.50 1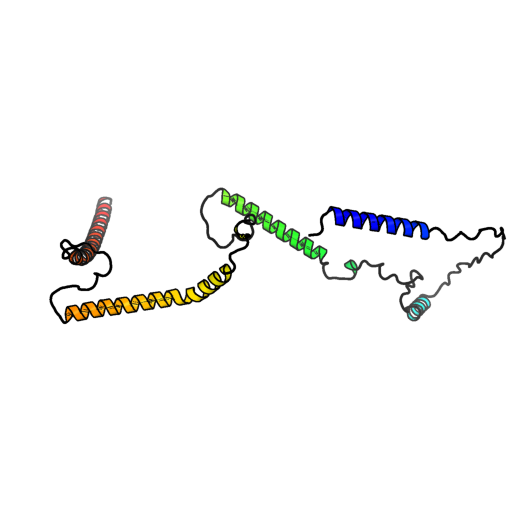14 GLU A CA 1
ATOM 853 C C . GLU A 1 114 ? -16.906 8.530 -16.452 1.00 68.50 114 GLU A C 1
ATOM 855 O O . GLU A 1 114 ? -17.793 9.320 -16.107 1.00 68.50 114 GLU A O 1
ATOM 860 N N . ASP A 1 115 ? -16.577 7.476 -15.698 1.00 60.12 115 ASP A N 1
ATOM 861 C CA . ASP A 1 115 ? -17.276 7.101 -14.457 1.00 60.12 115 ASP A CA 1
ATOM 862 C C . ASP A 1 115 ? -17.110 8.142 -13.330 1.00 60.12 115 ASP A C 1
ATOM 864 O O . ASP A 1 115 ? -18.045 8.418 -12.562 1.00 60.12 115 ASP A O 1
ATOM 868 N N . SER A 1 116 ? -15.938 8.778 -13.235 1.00 58.28 116 SER A N 1
ATOM 869 C CA . SER A 1 116 ? -15.686 9.844 -12.255 1.00 58.28 116 SER A CA 1
ATOM 870 C C . SER A 1 116 ? -16.306 11.190 -12.652 1.00 58.28 116 SER A C 1
ATOM 872 O O . SER A 1 116 ? -16.698 11.963 -11.773 1.00 58.28 116 SER A O 1
ATOM 874 N N . SER A 1 117 ? -16.514 11.453 -13.947 1.00 57.78 117 SER A N 1
ATOM 875 C CA . SER A 1 117 ? -17.272 12.626 -14.409 1.00 57.78 117 SER A CA 1
ATOM 876 C C . SER A 1 117 ? -18.781 12.513 -14.130 1.00 57.78 117 SER A C 1
ATOM 878 O O . SER A 1 117 ? -19.426 13.516 -13.814 1.00 57.78 117 SER A O 1
ATOM 880 N N . ALA A 1 118 ? -19.337 11.295 -14.155 1.00 55.50 118 ALA A N 1
ATOM 881 C CA . ALA A 1 118 ? -20.742 11.031 -13.843 1.00 55.50 118 ALA A CA 1
ATOM 882 C C . ALA A 1 118 ? -21.042 11.082 -12.331 1.00 55.50 118 ALA A C 1
ATOM 884 O O . ALA A 1 118 ? -22.117 11.525 -11.924 1.00 55.50 118 ALA A O 1
ATOM 885 N N . THR A 1 119 ? -20.086 10.690 -11.481 1.00 47.91 119 THR A N 1
ATOM 886 C CA . THR A 1 119 ? -20.226 10.748 -10.012 1.00 47.91 119 THR A CA 1
ATOM 887 C C . THR A 1 119 ? -19.840 12.101 -9.400 1.00 47.91 119 THR A C 1
ATOM 889 O O . THR A 1 119 ? -20.312 12.426 -8.313 1.00 47.91 119 THR A O 1
ATOM 892 N N . ALA A 1 120 ? -19.092 12.961 -10.103 1.00 46.66 120 ALA A N 1
ATOM 893 C CA . ALA A 1 120 ? -18.805 14.329 -9.653 1.00 46.66 120 ALA A CA 1
ATOM 894 C C . ALA A 1 120 ? -20.037 15.265 -9.646 1.00 46.66 120 ALA A C 1
ATOM 896 O O . ALA A 1 120 ? -20.022 16.292 -8.966 1.00 46.66 120 ALA A O 1
ATOM 897 N N . ALA A 1 121 ? -21.117 14.918 -10.359 1.00 45.12 121 ALA A N 1
ATOM 898 C CA . ALA A 1 121 ? -22.373 15.678 -10.363 1.00 45.12 121 ALA A CA 1
ATOM 899 C C . ALA A 1 121 ? -23.316 15.338 -9.186 1.00 45.12 121 ALA A C 1
ATOM 901 O O . ALA A 1 121 ? -24.263 16.081 -8.929 1.00 45.12 121 ALA A O 1
ATOM 902 N N . ALA A 1 122 ? -23.053 14.258 -8.443 1.00 42.00 122 ALA A N 1
ATOM 903 C CA . ALA A 1 122 ? -23.828 13.846 -7.274 1.00 42.00 122 ALA A CA 1
ATOM 904 C C . ALA A 1 122 ? -22.905 13.768 -6.049 1.00 42.00 122 ALA A C 1
ATOM 906 O O . ALA A 1 122 ? -22.286 12.747 -5.770 1.00 42.00 122 ALA A O 1
ATOM 907 N N . GLY A 1 123 ? -22.772 14.879 -5.322 1.00 46.94 123 GLY A N 1
ATOM 908 C CA . GLY A 1 123 ? -21.907 14.943 -4.146 1.00 46.94 123 GLY A CA 1
ATOM 909 C C . GLY A 1 123 ? -22.334 13.985 -3.027 1.00 46.94 123 GLY A C 1
ATOM 910 O O . GLY A 1 123 ? -23.441 14.130 -2.521 1.00 46.94 123 GLY A O 1
ATOM 911 N N . ALA A 1 124 ? -21.447 13.054 -2.640 1.00 42.47 124 ALA A N 1
ATOM 912 C CA . ALA A 1 124 ? -21.146 12.549 -1.279 1.00 42.47 124 ALA A CA 1
ATOM 913 C C . ALA A 1 124 ? -20.244 11.276 -1.365 1.00 42.47 124 ALA A C 1
ATOM 915 O O . ALA A 1 124 ? -19.958 10.812 -2.465 1.00 42.47 124 ALA A O 1
ATOM 916 N N . PRO A 1 125 ? -19.720 10.719 -0.253 1.00 48.03 125 PRO A N 1
ATOM 917 C CA . PRO A 1 125 ? -18.431 11.082 0.317 1.00 48.03 125 PRO A CA 1
ATOM 918 C C . PRO A 1 125 ? -17.383 9.953 0.271 1.00 48.03 125 PRO A C 1
ATOM 920 O O . PRO A 1 125 ? -17.675 8.761 0.221 1.00 48.03 125 PRO A O 1
ATOM 923 N N . GLU A 1 126 ? -16.134 10.403 0.359 1.00 45.97 126 GLU A N 1
ATOM 924 C CA . GLU A 1 126 ? -14.942 9.733 0.883 1.00 45.97 126 GLU A CA 1
ATOM 925 C C . GLU A 1 126 ? -15.146 8.347 1.530 1.00 45.97 126 GLU A C 1
ATOM 927 O O . GLU A 1 126 ? -15.473 8.230 2.708 1.00 45.97 126 GLU A O 1
ATOM 932 N N . THR A 1 127 ? -14.782 7.278 0.817 1.00 36.62 127 THR A N 1
ATOM 933 C CA . THR A 1 127 ? -14.319 6.032 1.458 1.00 36.62 127 THR A CA 1
ATOM 934 C C . THR A 1 127 ? -12.974 5.587 0.873 1.00 36.62 127 THR A C 1
ATOM 936 O O . THR A 1 127 ? -12.848 4.656 0.091 1.00 36.62 127 THR A O 1
ATOM 939 N N . ALA A 1 128 ? -11.945 6.348 1.250 1.00 45.22 128 ALA A N 1
ATOM 940 C CA . ALA A 1 128 ? -10.599 5.967 1.711 1.00 45.22 128 ALA A CA 1
ATOM 941 C C . ALA A 1 128 ? -9.752 4.820 1.089 1.00 45.22 128 ALA A C 1
ATOM 943 O O . ALA A 1 128 ? -8.624 4.652 1.551 1.00 45.22 128 ALA A O 1
ATOM 944 N N . ALA A 1 129 ? -10.171 4.052 0.078 1.00 42.72 129 ALA A N 1
ATOM 945 C CA . ALA A 1 129 ? -9.412 2.858 -0.348 1.00 42.72 129 ALA A CA 1
ATOM 946 C C . ALA A 1 129 ? -8.868 2.860 -1.792 1.00 42.72 129 ALA A C 1
ATOM 948 O O . ALA A 1 129 ? -7.965 2.077 -2.076 1.00 42.72 129 ALA A O 1
ATOM 949 N N . ALA A 1 130 ? -9.322 3.750 -2.683 1.00 40.25 130 ALA A N 1
ATOM 950 C CA . ALA A 1 130 ? -8.933 3.732 -4.107 1.00 40.25 130 ALA A CA 1
ATOM 951 C C . ALA A 1 130 ? -8.148 4.976 -4.592 1.00 40.25 130 ALA A C 1
ATOM 953 O O . ALA A 1 130 ? -7.942 5.170 -5.784 1.00 40.25 130 ALA A O 1
ATOM 954 N N . ALA A 1 131 ? -7.662 5.829 -3.686 1.00 46.94 131 ALA A N 1
ATOM 955 C CA . ALA A 1 131 ? -7.095 7.141 -4.027 1.00 46.94 131 ALA A CA 1
ATOM 956 C C . ALA A 1 131 ? -5.553 7.174 -4.141 1.00 46.94 131 ALA A C 1
ATOM 958 O O . ALA A 1 131 ? -4.919 8.090 -3.620 1.00 46.94 131 ALA A O 1
ATOM 959 N N . ASN A 1 132 ? -4.923 6.188 -4.790 1.00 52.69 132 ASN A N 1
ATOM 960 C CA . ASN A 1 132 ? -3.477 6.251 -5.089 1.00 52.69 132 ASN A CA 1
ATOM 961 C C . ASN A 1 132 ? -3.143 6.282 -6.595 1.00 52.69 132 ASN A C 1
ATOM 963 O O . ASN A 1 132 ? -1.965 6.384 -6.926 1.00 52.69 132 ASN A O 1
ATOM 967 N N . GLY A 1 133 ? -4.138 6.203 -7.492 1.00 50.62 133 GLY A N 1
ATOM 968 C CA . GLY A 1 133 ? -3.916 6.136 -8.947 1.00 50.62 133 GLY A CA 1
ATOM 969 C C . GLY A 1 133 ? -4.293 7.385 -9.755 1.00 50.62 133 GLY A C 1
ATOM 970 O O . GLY A 1 133 ? -3.633 7.664 -10.748 1.00 50.62 133 GLY A O 1
ATOM 971 N N . ALA A 1 134 ? -5.301 8.157 -9.329 1.00 53.16 134 ALA A N 1
ATOM 972 C CA . ALA A 1 134 ? -5.968 9.137 -10.206 1.00 53.16 134 ALA A CA 1
ATOM 973 C C . ALA A 1 134 ? -6.051 10.580 -9.663 1.00 53.16 134 ALA A C 1
ATOM 975 O O . ALA A 1 134 ? -6.699 11.439 -10.250 1.00 53.16 134 ALA A O 1
ATOM 976 N N . GLY A 1 135 ? -5.391 10.888 -8.545 1.00 58.50 135 GLY A N 1
ATOM 977 C CA . GLY A 1 135 ? -5.249 12.263 -8.057 1.00 58.50 135 GLY A CA 1
ATOM 978 C C . GLY A 1 135 ? -3.817 12.719 -8.276 1.00 58.50 135 GLY A C 1
ATOM 979 O O . GLY A 1 135 ? -2.905 12.025 -7.828 1.00 58.50 135 GLY A O 1
ATOM 980 N N . GLY A 1 136 ? -3.614 13.848 -8.964 1.00 66.94 136 GLY A N 1
ATOM 981 C CA . GLY A 1 136 ? -2.292 14.401 -9.272 1.00 66.94 136 GLY A CA 1
ATOM 982 C C . GLY A 1 136 ? -1.290 14.219 -8.129 1.00 66.94 136 GLY A C 1
ATOM 983 O O . GLY A 1 136 ? -1.615 14.459 -6.966 1.00 66.94 136 GLY A O 1
ATOM 984 N N . LEU A 1 137 ? -0.089 13.742 -8.476 1.00 70.00 137 LEU A N 1
ATOM 985 C CA . LEU A 1 137 ? 0.998 13.434 -7.544 1.00 70.00 137 LEU A CA 1
ATOM 986 C C . LEU A 1 137 ? 1.137 14.540 -6.497 1.00 70.00 137 LEU A C 1
ATOM 988 O O . LEU A 1 137 ? 1.615 15.635 -6.786 1.00 70.00 137 LEU A O 1
ATOM 992 N N . ASP A 1 138 ? 0.707 14.247 -5.273 1.00 80.75 138 ASP A N 1
ATOM 993 C CA . ASP A 1 138 ? 0.720 15.228 -4.200 1.00 80.75 138 ASP A CA 1
ATOM 994 C C . ASP A 1 138 ? 2.168 15.515 -3.786 1.00 80.75 138 ASP A C 1
ATOM 996 O O . ASP A 1 138 ? 2.820 14.737 -3.072 1.00 80.75 138 ASP A O 1
ATOM 1000 N N . LEU A 1 139 ? 2.660 16.670 -4.236 1.00 76.50 139 LEU A N 1
ATOM 1001 C CA . LEU A 1 139 ? 4.010 17.159 -3.985 1.00 76.50 139 LEU A CA 1
ATOM 1002 C C . LEU A 1 139 ? 4.330 17.243 -2.487 1.00 76.50 139 LEU A C 1
ATOM 1004 O O . LEU A 1 139 ? 5.502 17.178 -2.120 1.00 76.50 139 LEU A O 1
ATOM 1008 N N . PHE A 1 140 ? 3.329 17.331 -1.603 1.00 73.38 140 PHE A N 1
ATOM 1009 C CA . PHE A 1 140 ? 3.540 17.355 -0.157 1.00 73.38 140 PHE A CA 1
ATOM 1010 C C . PHE A 1 140 ? 3.844 15.972 0.427 1.00 73.38 140 PHE A C 1
ATOM 1012 O O . PHE A 1 140 ? 4.639 15.872 1.366 1.00 73.38 140 PHE A O 1
ATOM 1019 N N . LYS A 1 141 ? 3.295 14.898 -0.152 1.00 80.62 141 LYS A N 1
ATOM 1020 C CA . LYS A 1 141 ? 3.553 13.507 0.271 1.00 80.62 141 LYS A CA 1
ATOM 1021 C C . LYS A 1 141 ? 4.925 13.005 -0.199 1.00 80.62 141 LYS A C 1
ATOM 1023 O O . LYS A 1 141 ? 5.515 12.146 0.469 1.00 80.62 141 LYS A O 1
ATOM 1028 N N . LEU A 1 142 ? 5.436 13.579 -1.292 1.00 75.25 142 LEU A N 1
ATOM 1029 C CA . LEU A 1 142 ? 6.758 13.333 -1.888 1.00 75.25 142 LEU A CA 1
ATOM 1030 C C . LEU A 1 142 ? 7.911 14.104 -1.224 1.00 75.25 142 LEU A C 1
ATOM 1032 O O . LEU A 1 142 ? 9.074 13.850 -1.534 1.00 75.25 142 LEU A O 1
ATOM 1036 N N . ARG A 1 143 ? 7.630 15.023 -0.291 1.00 84.12 143 ARG A N 1
ATOM 1037 C CA . ARG A 1 143 ? 8.685 15.727 0.455 1.00 84.12 143 ARG A CA 1
ATOM 1038 C C . ARG A 1 143 ? 9.524 14.729 1.266 1.00 84.12 143 ARG A C 1
ATOM 1040 O O . ARG A 1 143 ? 8.967 13.763 1.799 1.00 84.12 143 ARG A O 1
ATOM 1047 N N . PRO A 1 144 ? 10.840 14.969 1.424 1.00 87.44 144 PRO A N 1
ATOM 1048 C CA . PRO A 1 144 ? 11.677 14.143 2.282 1.00 87.44 144 PRO A CA 1
ATOM 1049 C C . PRO A 1 144 ? 11.115 14.156 3.705 1.00 87.44 144 PRO A C 1
ATOM 1051 O O . PRO A 1 144 ? 10.955 15.208 4.330 1.00 87.44 144 PRO A O 1
ATOM 1054 N N . LYS A 1 145 ? 10.764 12.970 4.197 1.00 85.69 145 LYS A N 1
ATOM 1055 C CA . LYS A 1 145 ? 10.189 12.789 5.529 1.00 85.69 145 LYS A CA 1
ATOM 1056 C C . LYS A 1 145 ? 11.291 12.751 6.597 1.00 85.69 145 LYS A C 1
ATOM 1058 O O . LYS A 1 145 ? 12.472 12.586 6.300 1.00 85.69 145 LYS A O 1
ATOM 1063 N N . LYS A 1 146 ? 10.901 12.940 7.864 1.00 88.88 146 LYS A N 1
ATOM 1064 C CA . LYS A 1 146 ? 11.807 12.913 9.030 1.00 88.88 146 LYS A CA 1
ATOM 1065 C C . LYS A 1 146 ? 12.509 11.546 9.116 1.00 88.88 146 LYS A C 1
ATOM 1067 O O . LYS A 1 146 ? 11.811 10.565 8.933 1.00 88.88 146 LYS A O 1
ATOM 1072 N N . PRO A 1 147 ? 13.801 11.411 9.464 1.00 88.62 147 PRO A N 1
ATOM 1073 C CA . PRO A 1 147 ? 14.488 10.106 9.454 1.00 88.62 147 PRO A CA 1
ATOM 1074 C C . PRO A 1 147 ? 13.808 8.977 10.254 1.00 88.62 147 PRO A C 1
ATOM 1076 O O . PRO A 1 147 ? 13.885 7.817 9.875 1.00 88.62 147 PRO A O 1
ATOM 1079 N N . ASN A 1 148 ? 13.093 9.305 11.332 1.00 86.94 148 ASN A N 1
ATOM 1080 C CA . ASN A 1 148 ? 12.371 8.356 12.188 1.00 86.94 148 ASN A CA 1
ATOM 1081 C C . ASN A 1 148 ? 10.903 8.120 11.779 1.00 86.94 148 ASN A C 1
ATOM 1083 O O . ASN A 1 148 ? 10.164 7.464 12.513 1.00 86.94 148 ASN A O 1
ATOM 1087 N N . TRP A 1 149 ? 10.457 8.679 10.652 1.00 90.19 149 TRP A N 1
ATOM 1088 C CA . TRP A 1 149 ? 9.057 8.620 10.226 1.00 90.19 149 TRP A CA 1
ATOM 1089 C C . TRP A 1 149 ? 8.575 7.187 10.001 1.00 90.19 149 TRP A C 1
ATOM 1091 O O . TRP A 1 149 ? 7.471 6.829 10.407 1.00 90.19 149 TRP A O 1
ATOM 1101 N N . ASP A 1 150 ? 9.425 6.371 9.385 1.00 87.19 150 ASP A N 1
ATOM 1102 C CA . ASP A 1 150 ? 9.113 4.987 9.066 1.00 87.19 150 ASP A CA 1
ATOM 1103 C C . ASP A 1 150 ? 9.178 4.121 10.322 1.00 87.19 150 ASP A C 1
ATOM 1105 O O . ASP A 1 150 ? 8.250 3.370 10.600 1.00 87.19 150 ASP A O 1
ATOM 1109 N N . LEU A 1 151 ? 10.185 4.356 11.173 1.00 91.88 151 LEU A N 1
ATOM 1110 C CA . LEU A 1 151 ? 10.291 3.707 12.480 1.00 91.88 151 LEU A CA 1
ATOM 1111 C C . LEU A 1 151 ? 9.031 3.932 13.324 1.00 91.88 151 LEU A C 1
ATOM 1113 O O . LEU A 1 151 ? 8.518 2.992 13.925 1.00 91.88 151 LEU A O 1
ATOM 1117 N N . LYS A 1 152 ? 8.504 5.164 13.350 1.00 90.56 152 LYS A N 1
ATOM 1118 C CA . LYS A 1 152 ? 7.259 5.469 14.061 1.00 90.56 152 LYS A CA 1
ATOM 1119 C C . LYS A 1 152 ? 6.091 4.671 13.486 1.00 90.56 152 LYS A C 1
ATOM 1121 O O . LYS A 1 152 ? 5.339 4.085 14.251 1.00 90.56 152 LYS A O 1
ATOM 1126 N N . ARG A 1 153 ? 5.955 4.609 12.161 1.00 91.25 153 ARG A N 1
ATOM 1127 C CA . ARG A 1 153 ? 4.867 3.877 11.496 1.00 91.25 153 ARG A CA 1
ATOM 1128 C C . ARG A 1 153 ? 4.945 2.369 11.745 1.00 91.25 153 ARG A C 1
ATOM 1130 O O . ARG A 1 153 ? 3.928 1.738 12.022 1.00 91.25 153 ARG A O 1
ATOM 1137 N N . GLU A 1 154 ? 6.138 1.791 11.661 1.00 90.75 154 GLU A N 1
ATOM 1138 C CA . GLU A 1 154 ? 6.356 0.372 11.942 1.00 90.75 154 GLU A CA 1
ATOM 1139 C C . GLU A 1 154 ? 6.116 0.032 13.415 1.00 90.75 154 GLU A C 1
ATOM 1141 O O . GLU A 1 154 ? 5.512 -0.999 13.720 1.00 90.75 154 GLU A O 1
ATOM 1146 N N . MET A 1 155 ? 6.556 0.901 14.328 1.00 94.25 155 MET A N 1
ATOM 1147 C CA . MET A 1 155 ? 6.316 0.745 15.761 1.00 94.25 155 MET A CA 1
ATOM 1148 C C . MET A 1 155 ? 4.826 0.856 16.086 1.00 94.25 155 MET A C 1
ATOM 1150 O O . MET A 1 155 ? 4.307 0.011 16.806 1.00 94.25 155 MET A O 1
ATOM 1154 N N . GLU A 1 156 ? 4.122 1.828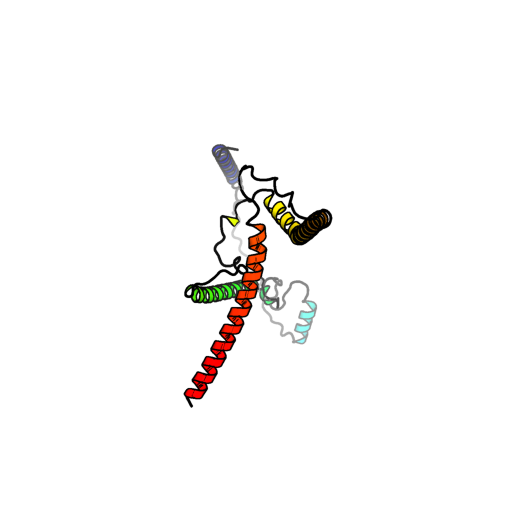 15.504 1.00 92.19 156 GLU A N 1
ATOM 1155 C CA . GLU A 1 156 ? 2.673 1.996 15.663 1.00 92.19 156 GLU A CA 1
ATOM 1156 C C . GLU A 1 156 ? 1.926 0.728 15.231 1.00 92.19 156 GLU A C 1
ATOM 1158 O O . GLU A 1 156 ? 1.100 0.206 15.974 1.00 92.19 156 GLU A O 1
ATOM 1163 N N . ARG A 1 157 ? 2.286 0.145 14.077 1.00 92.31 157 ARG A N 1
ATOM 1164 C CA . ARG A 1 157 ? 1.694 -1.116 13.602 1.00 92.31 157 ARG A CA 1
ATOM 1165 C C . ARG A 1 157 ? 1.945 -2.278 14.569 1.00 92.31 157 ARG A C 1
ATOM 1167 O O . ARG A 1 157 ? 1.054 -3.099 14.775 1.00 92.31 157 ARG A O 1
ATOM 1174 N N . LYS A 1 158 ? 3.138 -2.359 15.167 1.00 92.44 158 LYS A N 1
ATOM 1175 C CA . LYS A 1 158 ? 3.472 -3.391 16.166 1.00 92.44 158 LYS A CA 1
ATOM 1176 C C . LYS A 1 158 ? 2.729 -3.171 17.490 1.00 92.44 158 LYS A C 1
ATOM 1178 O O . LYS A 1 158 ? 2.279 -4.138 18.099 1.00 92.44 158 LYS A O 1
ATOM 1183 N N . MET A 1 159 ? 2.561 -1.919 17.911 1.00 93.81 159 MET A N 1
ATOM 1184 C CA . MET A 1 159 ? 1.867 -1.548 19.148 1.00 93.81 159 MET A CA 1
ATOM 1185 C C . MET A 1 159 ? 0.340 -1.606 19.025 1.00 93.81 159 MET A C 1
ATOM 1187 O O . MET A 1 159 ? -0.329 -1.847 20.027 1.00 93.81 159 MET A O 1
ATOM 1191 N N . ALA A 1 160 ? -0.218 -1.482 17.818 1.00 93.31 160 ALA A N 1
ATOM 1192 C CA . ALA A 1 160 ? -1.659 -1.558 17.573 1.00 93.31 160 ALA A CA 1
ATOM 1193 C C . ALA A 1 160 ? -2.278 -2.880 18.059 1.00 93.31 160 ALA A C 1
ATOM 1195 O O . ALA A 1 160 ? -3.390 -2.896 18.573 1.00 93.31 160 ALA A O 1
ATOM 1196 N N . VAL A 1 161 ? -1.538 -3.991 17.977 1.00 93.38 161 VAL A N 1
ATOM 1197 C CA . VAL A 1 161 ? -1.984 -5.293 18.508 1.00 93.38 161 VAL A CA 1
ATOM 1198 C C . VAL A 1 161 ? -2.019 -5.303 20.043 1.00 93.38 161 VAL A C 1
ATOM 1200 O O . VAL A 1 161 ? -2.789 -6.046 20.655 1.00 93.38 161 VAL A O 1
ATOM 1203 N N . LEU A 1 162 ? -1.168 -4.500 20.686 1.00 95.56 162 LEU A N 1
ATOM 1204 C CA . LEU A 1 162 ? -1.067 -4.422 22.140 1.00 95.56 162 LEU A CA 1
ATOM 1205 C C . LEU A 1 162 ? -2.103 -3.463 22.747 1.00 95.56 162 LEU A C 1
ATOM 1207 O O . LEU A 1 162 ? -2.557 -3.734 23.855 1.00 95.56 162 LEU A O 1
ATOM 1211 N N . GLY A 1 163 ? -2.532 -2.427 22.016 1.00 94.88 163 GLY A N 1
ATOM 1212 C CA . GLY A 1 163 ? -3.540 -1.441 22.445 1.00 94.88 163 GLY A CA 1
ATOM 1213 C C . GLY A 1 163 ? -4.807 -2.059 23.063 1.00 94.88 163 GLY A C 1
ATOM 1214 O O . GLY A 1 163 ? -5.083 -1.825 24.244 1.00 94.88 163 GLY A O 1
ATOM 1215 N N . PRO A 1 164 ? -5.510 -2.968 22.360 1.00 95.94 164 PRO A N 1
ATOM 1216 C CA . PRO A 1 164 ? -6.703 -3.625 22.898 1.00 95.94 164 PRO A CA 1
ATOM 1217 C C . PRO A 1 164 ? -6.416 -4.466 24.147 1.00 95.94 164 PRO A C 1
ATOM 1219 O O . PRO A 1 164 ? -7.246 -4.589 25.045 1.00 95.94 164 PRO A O 1
ATOM 1222 N N . ARG A 1 165 ? -5.227 -5.075 24.238 1.00 97.00 165 ARG A N 1
ATOM 1223 C CA . ARG A 1 165 ? -4.827 -5.855 25.420 1.00 97.00 165 ARG A CA 1
ATOM 1224 C C . ARG A 1 165 ? -4.559 -4.944 26.612 1.00 97.00 165 ARG A C 1
ATOM 1226 O O . ARG A 1 165 ? -4.954 -5.287 27.724 1.00 97.00 165 ARG A O 1
ATOM 1233 N N . THR A 1 166 ? -3.928 -3.794 26.385 1.00 97.06 166 THR A N 1
ATOM 1234 C CA . THR A 1 166 ? -3.694 -2.793 27.428 1.00 97.06 166 THR A CA 1
ATOM 1235 C C . THR A 1 166 ? -4.996 -2.180 27.924 1.00 97.06 166 THR A C 1
ATOM 1237 O O . THR A 1 166 ? -5.180 -2.093 29.132 1.00 97.06 166 THR A O 1
ATOM 1240 N N . GLU A 1 167 ? -5.937 -1.856 27.037 1.00 96.44 167 GLU A N 1
ATOM 1241 C CA . GLU A 1 167 ? -7.256 -1.330 27.411 1.00 96.44 167 GLU A CA 1
ATOM 1242 C C . GLU A 1 167 ? -8.060 -2.345 28.230 1.00 96.44 167 GLU A C 1
ATOM 1244 O O . GLU A 1 167 ? -8.590 -2.013 29.289 1.00 96.44 167 GLU A O 1
ATOM 1249 N N . ASN A 1 168 ? -8.059 -3.616 27.818 1.00 96.69 168 ASN A N 1
ATOM 1250 C CA . ASN A 1 168 ? -8.684 -4.695 28.584 1.00 96.69 168 ASN A CA 1
ATOM 1251 C C . ASN A 1 168 ? -8.027 -4.901 29.960 1.00 96.69 168 ASN A C 1
ATOM 1253 O O . ASN A 1 168 ? -8.719 -5.150 30.948 1.00 96.69 168 ASN A O 1
ATOM 1257 N N . ALA A 1 169 ? -6.698 -4.804 30.049 1.00 97.75 169 ALA A N 1
ATOM 1258 C CA . ALA A 1 169 ? -5.985 -4.893 31.322 1.00 97.75 169 ALA A CA 1
ATOM 1259 C C . ALA A 1 169 ? -6.318 -3.707 32.241 1.00 97.75 169 ALA A C 1
ATOM 1261 O O . ALA A 1 169 ? -6.571 -3.908 33.429 1.00 97.75 169 ALA A O 1
ATOM 1262 N N . ILE A 1 170 ? -6.389 -2.492 31.689 1.00 97.31 170 ILE A N 1
ATOM 1263 C CA . ILE A 1 170 ? -6.822 -1.291 32.411 1.00 97.31 170 ILE A CA 1
ATOM 1264 C C . ILE A 1 170 ? -8.255 -1.476 32.921 1.00 97.31 170 ILE A C 1
ATOM 1266 O O . ILE A 1 170 ? -8.502 -1.259 34.104 1.00 97.31 170 ILE A O 1
ATOM 1270 N N . ALA A 1 171 ? -9.180 -1.950 32.084 1.00 97.75 171 ALA A N 1
ATOM 1271 C CA . ALA A 1 171 ? -10.564 -2.203 32.480 1.00 97.75 171 ALA A CA 1
ATOM 1272 C C . ALA A 1 171 ? -10.666 -3.218 33.634 1.00 97.75 171 ALA A C 1
ATOM 1274 O O . ALA A 1 171 ? -11.422 -3.003 34.583 1.00 97.75 171 ALA A O 1
ATOM 1275 N N . ARG A 1 172 ? -9.865 -4.294 33.602 1.00 97.50 172 ARG A N 1
ATOM 1276 C CA . ARG A 1 172 ? -9.786 -5.278 34.697 1.00 97.50 172 ARG A CA 1
ATOM 1277 C C . ARG A 1 172 ? -9.260 -4.663 35.992 1.00 97.50 172 ARG A C 1
ATOM 1279 O O . ARG A 1 172 ? -9.885 -4.843 37.030 1.00 97.50 172 ARG A O 1
ATOM 1286 N N . LEU A 1 173 ? -8.166 -3.901 35.929 1.00 97.56 173 LEU A N 1
ATOM 1287 C CA . LEU A 1 173 ? -7.592 -3.228 37.101 1.00 97.56 173 LEU A CA 1
ATOM 1288 C C . LEU A 1 173 ? -8.548 -2.195 37.702 1.00 97.56 173 LEU A C 1
ATOM 1290 O O . LEU A 1 173 ? -8.624 -2.050 38.921 1.00 97.56 173 LEU A O 1
ATOM 1294 N N . VAL A 1 174 ? -9.279 -1.464 36.860 1.00 97.19 174 VAL A N 1
ATOM 1295 C CA . VAL A 1 174 ? -10.295 -0.511 37.315 1.00 97.19 174 VAL A CA 1
ATOM 1296 C C . VAL A 1 174 ? -11.446 -1.248 37.992 1.00 97.19 174 VAL A C 1
ATOM 1298 O O . VAL A 1 174 ? -11.830 -0.849 39.090 1.00 97.19 174 VAL A O 1
ATOM 1301 N N . ARG A 1 175 ? -11.947 -2.345 37.406 1.00 96.75 175 ARG A N 1
ATOM 1302 C CA . ARG A 1 175 ? -12.985 -3.182 38.025 1.00 96.75 175 ARG A CA 1
ATOM 1303 C C . ARG A 1 175 ? -12.548 -3.691 39.397 1.00 96.75 175 ARG A C 1
ATOM 1305 O O . ARG A 1 175 ? -13.244 -3.437 40.373 1.00 96.75 175 ARG A O 1
ATOM 1312 N N . GLU A 1 176 ? -11.374 -4.312 39.485 1.00 96.44 176 GLU A N 1
ATOM 1313 C CA . GLU A 1 176 ? -10.823 -4.826 40.745 1.00 96.44 176 GLU A CA 1
ATOM 1314 C C . GLU A 1 176 ? -10.657 -3.710 41.785 1.00 96.44 176 GLU A C 1
ATOM 1316 O O . GLU A 1 176 ? -11.005 -3.874 42.953 1.00 96.44 176 GLU A O 1
ATOM 1321 N N . ARG A 1 177 ? -10.184 -2.529 41.370 1.00 96.19 177 ARG A N 1
ATOM 1322 C CA . ARG A 1 177 ? -10.040 -1.378 42.267 1.00 96.19 177 ARG A CA 1
ATOM 1323 C C . ARG A 1 177 ? -11.389 -0.866 42.773 1.00 96.19 177 ARG A C 1
ATOM 1325 O O . ARG A 1 1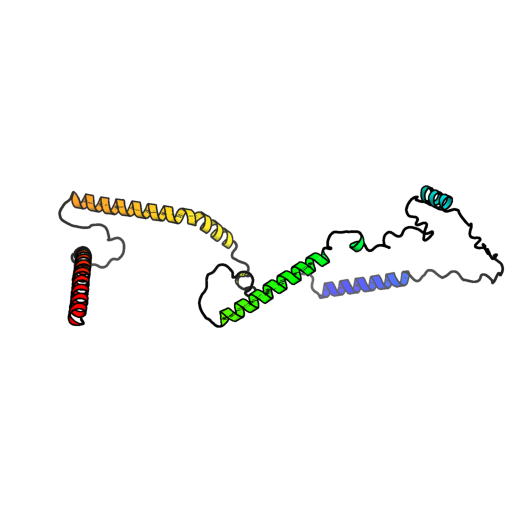77 ? -11.484 -0.497 43.942 1.00 96.19 177 ARG A O 1
ATOM 1332 N N . VAL A 1 178 ? -12.411 -0.802 41.920 1.00 94.88 178 VAL A N 1
ATOM 1333 C CA . VAL A 1 178 ? -13.762 -0.359 42.303 1.00 94.88 178 VAL A CA 1
ATOM 1334 C C . VAL A 1 178 ? -14.418 -1.381 43.227 1.00 94.88 178 VAL A C 1
ATOM 1336 O O . VAL A 1 178 ? -14.936 -1.002 44.275 1.00 94.88 178 VAL A O 1
ATOM 1339 N N . GLU A 1 179 ? -14.338 -2.668 42.898 1.00 94.50 179 GLU A N 1
ATOM 1340 C CA . GLU A 1 179 ? -14.842 -3.760 43.735 1.00 94.50 179 GLU A CA 1
ATOM 1341 C C . GLU A 1 179 ? -14.115 -3.815 45.080 1.00 94.50 179 GLU A C 1
ATOM 1343 O O . GLU A 1 179 ? -14.765 -3.895 46.117 1.00 94.50 179 GLU A O 1
ATOM 1348 N N . GLY A 1 180 ? -12.787 -3.670 45.096 1.00 93.06 180 GLY A N 1
ATOM 1349 C CA . GLY A 1 180 ? -11.987 -3.614 46.319 1.00 93.06 180 GLY A CA 1
ATOM 1350 C C . GLY A 1 180 ? -12.336 -2.414 47.203 1.00 93.06 180 GLY A C 1
ATOM 1351 O O . GLY A 1 180 ? -12.445 -2.558 48.420 1.00 93.06 180 GLY A O 1
ATOM 1352 N N . ARG A 1 181 ? -12.592 -1.238 46.614 1.00 90.50 181 ARG A N 1
ATOM 1353 C CA . ARG A 1 181 ? -13.106 -0.069 47.350 1.00 90.50 181 ARG A CA 1
ATOM 1354 C C . ARG A 1 181 ? -14.519 -0.304 47.879 1.00 90.50 181 ARG A C 1
ATOM 1356 O O . ARG A 1 181 ? -14.777 0.011 49.036 1.00 90.50 181 ARG A O 1
ATOM 1363 N N . LYS A 1 182 ? -15.414 -0.888 47.075 1.00 86.75 182 LYS A N 1
ATOM 1364 C CA . LYS A 1 182 ? -16.791 -1.219 47.473 1.00 86.75 182 LYS A CA 1
ATOM 1365 C C . LYS A 1 182 ? -16.823 -2.275 48.578 1.00 86.75 182 LYS A C 1
ATOM 1367 O O . LYS A 1 182 ? -17.604 -2.137 49.507 1.00 86.75 182 LYS A O 1
ATOM 1372 N N . ALA A 1 183 ? -15.964 -3.290 48.525 1.00 86.62 183 ALA A N 1
ATOM 1373 C CA . ALA A 1 183 ? -15.830 -4.307 49.563 1.00 86.62 183 ALA A CA 1
ATOM 1374 C C . ALA A 1 183 ? -15.208 -3.729 50.843 1.00 86.62 183 ALA A C 1
ATOM 1376 O O . ALA A 1 183 ? -15.699 -4.000 51.933 1.00 86.62 183 ALA A O 1
ATOM 1377 N N . ALA A 1 184 ? -14.188 -2.872 50.732 1.00 81.69 184 ALA A N 1
ATOM 1378 C CA . ALA A 1 184 ? -13.614 -2.180 51.886 1.00 81.69 184 ALA A CA 1
ATOM 1379 C C . ALA A 1 184 ? -14.619 -1.223 52.557 1.00 81.69 184 ALA A C 1
ATOM 1381 O O . ALA A 1 184 ? -14.663 -1.164 53.784 1.00 81.69 184 ALA A O 1
ATOM 1382 N N . ALA A 1 185 ? -15.454 -0.532 51.773 1.00 73.06 185 ALA A N 1
ATOM 1383 C CA . ALA A 1 185 ? -16.563 0.294 52.262 1.00 73.06 185 ALA A CA 1
ATOM 1384 C C . ALA A 1 185 ? -17.779 -0.538 52.728 1.00 73.06 185 ALA A C 1
ATOM 1386 O O . ALA A 1 185 ? -18.534 -0.111 53.592 1.00 73.06 185 ALA A O 1
ATOM 1387 N N . GLY A 1 186 ? -17.968 -1.748 52.193 1.00 61.78 186 GLY A N 1
ATOM 1388 C CA . GLY A 1 186 ? -19.013 -2.688 52.611 1.00 61.78 186 GLY A CA 1
ATOM 1389 C C . GLY A 1 186 ? -18.682 -3.422 53.914 1.00 61.78 186 GLY A C 1
ATOM 1390 O O . GLY A 1 186 ? -19.585 -3.763 54.670 1.00 61.78 186 GLY A O 1
ATOM 1391 N N . VAL A 1 187 ? -17.392 -3.628 54.207 1.00 56.69 187 VAL A N 1
ATOM 1392 C CA . VAL A 1 187 ? -16.893 -4.253 55.449 1.00 56.69 187 VAL A CA 1
ATOM 1393 C C . VAL A 1 187 ? -16.638 -3.214 56.554 1.00 56.69 187 VAL A C 1
ATOM 1395 O O . VAL A 1 187 ? -16.698 -3.542 57.737 1.00 56.69 187 VAL A O 1
ATOM 1398 N N . LYS A 1 188 ? -16.421 -1.942 56.201 1.00 45.59 188 LYS A N 1
ATOM 1399 C CA . LYS A 1 188 ? -16.415 -0.799 57.127 1.00 45.59 188 LYS A CA 1
ATOM 1400 C C . LYS A 1 188 ? -17.653 0.048 56.845 1.00 45.59 188 LYS A C 1
ATOM 1402 O O . LYS A 1 188 ? -17.566 1.028 56.120 1.00 45.59 188 LYS A O 1
ATOM 1407 N N . GLY A 1 189 ? -18.796 -0.438 57.330 1.00 42.12 189 GLY A N 1
ATOM 1408 C CA . GLY A 1 189 ? -20.131 -0.016 56.909 1.00 42.12 189 GLY A CA 1
ATOM 1409 C C . GLY A 1 189 ? -20.426 1.476 57.002 1.00 42.12 189 GLY A C 1
ATOM 1410 O O . GLY A 1 189 ? -19.715 2.220 57.664 1.00 42.12 189 GLY A O 1
ATOM 1411 N N . GLY A 1 190 ? -21.533 1.883 56.376 1.00 44.56 190 GLY A N 1
ATOM 1412 C CA . GLY A 1 190 ? -22.072 3.227 56.554 1.00 44.56 190 GLY A CA 1
ATOM 1413 C C . GLY A 1 190 ? -21.067 4.315 56.184 1.00 44.56 190 GLY A C 1
ATOM 1414 O O . GLY A 1 190 ? -20.498 4.969 57.047 1.00 44.56 190 GLY A O 1
ATOM 1415 N N . GLY A 1 191 ? -20.938 4.571 54.888 1.00 42.53 191 GLY A N 1
ATOM 1416 C CA . GLY A 1 191 ? -20.454 5.854 54.411 1.00 42.53 191 GLY A CA 1
ATOM 1417 C C . GLY A 1 191 ? -18.949 5.997 54.190 1.00 42.53 191 GLY A C 1
ATOM 1418 O O . GLY A 1 191 ? -18.091 5.355 54.785 1.00 42.53 191 GLY A O 1
ATOM 1419 N N . VAL A 1 192 ? -18.705 6.981 53.331 1.00 42.62 192 VAL A N 1
ATOM 1420 C CA . VAL A 1 192 ? -17.454 7.661 53.000 1.00 42.62 192 VAL A CA 1
ATOM 1421 C C . VAL A 1 192 ? -16.553 6.944 51.985 1.00 42.62 192 VAL A C 1
ATOM 1423 O O . VAL A 1 192 ? -15.616 6.199 52.269 1.00 42.62 192 VAL A O 1
ATOM 1426 N N . SER A 1 193 ? -16.850 7.278 50.731 1.00 42.50 193 SER A N 1
ATOM 1427 C CA . SER A 1 193 ? -15.915 7.349 49.619 1.00 42.50 193 SER A CA 1
ATOM 1428 C C . SER A 1 193 ? -14.685 8.173 50.024 1.00 42.50 193 SER A C 1
ATOM 1430 O O . SER A 1 193 ? -14.763 9.376 50.266 1.00 42.50 193 SER A O 1
ATOM 1432 N N . ALA A 1 194 ? -13.529 7.522 50.112 1.00 49.03 194 ALA A N 1
ATOM 1433 C CA . ALA A 1 194 ? -12.240 8.184 50.247 1.00 49.03 194 ALA A CA 1
ATOM 1434 C C . ALA A 1 194 ? -11.261 7.546 49.264 1.00 49.03 194 ALA A C 1
ATOM 1436 O O . ALA A 1 194 ? -10.514 6.655 49.649 1.00 49.03 194 ALA A O 1
ATOM 1437 N N . VAL A 1 195 ? -11.305 7.963 47.988 1.00 40.00 195 VAL A N 1
ATOM 1438 C CA . VAL A 1 195 ? -10.105 8.269 47.174 1.00 40.00 195 VAL A CA 1
ATOM 1439 C C . VAL A 1 195 ? -10.468 8.646 45.726 1.00 40.00 195 VAL A C 1
ATOM 1441 O O . VAL A 1 195 ? -10.207 7.918 44.767 1.00 40.00 195 VAL A O 1
ATOM 1444 N N . THR A 1 196 ? -11.018 9.847 45.566 1.00 34.19 196 THR A N 1
ATOM 1445 C CA . THR A 1 196 ? -10.786 10.711 44.395 1.00 34.19 196 THR A CA 1
ATOM 1446 C C . THR A 1 196 ? -10.527 12.130 44.897 1.00 34.19 196 THR A C 1
ATOM 1448 O O . THR A 1 196 ? -11.377 13.005 44.823 1.00 34.19 196 THR A O 1
ATOM 1451 N N . ALA A 1 197 ? -9.338 12.337 45.460 1.00 39.78 197 ALA A N 1
ATOM 1452 C CA . ALA A 1 197 ? -8.774 13.660 45.715 1.00 39.78 197 ALA A CA 1
ATOM 1453 C C . ALA A 1 197 ? -7.263 13.593 45.454 1.00 39.78 197 ALA A C 1
ATOM 1455 O O . ALA A 1 197 ? -6.441 13.636 46.362 1.00 39.78 197 ALA A O 1
ATOM 1456 N N . ALA A 1 198 ? -6.903 13.388 44.188 1.00 35.41 198 ALA A N 1
ATOM 1457 C CA . ALA A 1 198 ? -5.540 13.587 43.698 1.00 35.41 198 ALA A CA 1
ATOM 1458 C C . ALA A 1 198 ? -5.568 14.139 42.263 1.00 35.41 198 ALA A C 1
ATOM 1460 O O . ALA A 1 198 ? -4.864 13.654 41.387 1.00 35.41 198 ALA A O 1
ATOM 1461 N N . ALA A 1 199 ? -6.441 15.119 42.023 1.00 36.47 199 ALA A N 1
ATOM 1462 C CA . ALA A 1 199 ? -6.314 16.159 41.003 1.00 36.47 199 ALA A CA 1
ATOM 1463 C C . ALA A 1 199 ? -7.439 17.179 41.245 1.00 36.47 199 ALA A C 1
ATOM 1465 O O . ALA A 1 199 ? -8.591 16.781 41.366 1.00 36.47 199 ALA A O 1
ATOM 1466 N N . ALA A 1 200 ? -7.084 18.463 41.301 1.00 34.88 200 ALA A N 1
ATOM 1467 C CA . ALA A 1 200 ? -7.929 19.638 41.554 1.00 34.88 200 ALA A CA 1
ATOM 1468 C C . ALA A 1 200 ? -8.223 19.963 43.034 1.00 34.88 200 ALA A C 1
ATOM 1470 O O . ALA A 1 200 ? -9.157 19.485 43.668 1.00 34.88 200 ALA A O 1
ATOM 1471 N N . SER A 1 201 ? -7.394 20.858 43.565 1.00 36.34 201 SER A N 1
ATOM 1472 C CA . SER A 1 201 ? -7.600 21.605 44.800 1.00 36.34 201 SER A CA 1
ATOM 1473 C C . SER A 1 201 ? -8.635 22.722 44.610 1.00 36.34 201 SER A C 1
ATOM 1475 O O . SER A 1 201 ? -8.319 23.728 43.978 1.00 36.34 201 SER A O 1
ATOM 1477 N N . VAL A 1 202 ? -9.815 22.593 45.224 1.00 33.56 202 VAL A N 1
ATOM 1478 C CA . VAL A 1 202 ? -10.657 23.719 45.680 1.00 33.56 202 VAL A CA 1
ATOM 1479 C C . VAL A 1 202 ? -11.351 23.284 46.984 1.00 33.56 202 VAL A C 1
ATOM 1481 O O . VAL A 1 202 ? -11.967 22.218 46.996 1.00 33.56 202 VAL A O 1
ATOM 1484 N N . PRO A 1 203 ? -11.257 24.040 48.096 1.00 41.81 203 PRO A N 1
ATOM 1485 C CA . PRO A 1 203 ? -11.932 23.698 49.340 1.00 41.81 203 PRO A CA 1
ATOM 1486 C C . PRO A 1 203 ? -13.290 24.404 49.408 1.00 41.81 203 PRO A C 1
ATOM 1488 O O . PRO A 1 203 ? -13.355 25.626 49.517 1.00 41.81 203 PRO A O 1
ATOM 1491 N N . GLY A 1 204 ? -14.380 23.638 49.384 1.00 35.06 204 GLY A N 1
ATOM 1492 C CA . GLY A 1 204 ? -15.695 24.166 49.745 1.00 35.06 204 GLY A CA 1
ATOM 1493 C C . GLY A 1 204 ? -16.870 23.401 49.149 1.00 35.06 204 GLY A C 1
ATOM 1494 O O . GLY A 1 204 ? -17.140 23.524 47.965 1.00 35.06 204 GLY A O 1
ATOM 1495 N N . GLY A 1 205 ? -17.620 22.711 50.013 1.00 42.16 205 GLY A N 1
ATOM 1496 C CA . GLY A 1 205 ? -19.057 22.506 49.821 1.00 42.16 205 GLY A CA 1
ATOM 1497 C C . GLY A 1 205 ? -19.511 21.186 49.189 1.00 42.16 205 GLY A C 1
ATOM 1498 O O . GLY A 1 205 ? -19.442 21.008 47.985 1.00 42.16 205 GLY A O 1
ATOM 1499 N N . LYS A 1 206 ? -20.122 20.343 50.035 1.00 45.59 206 LYS A N 1
ATOM 1500 C CA . LYS A 1 206 ? -21.311 19.520 49.736 1.00 45.59 206 LYS A CA 1
ATOM 1501 C C . LYS A 1 206 ? -21.169 18.452 48.632 1.00 45.59 206 LYS A C 1
ATOM 1503 O O . LYS A 1 206 ? -21.657 18.596 47.524 1.00 45.59 206 LYS A O 1
ATOM 1508 N N . GLY A 1 207 ? -20.549 17.326 48.987 1.00 43.84 207 GLY A N 1
ATOM 1509 C CA . GLY A 1 207 ? -20.424 16.137 48.129 1.00 43.84 207 GLY A CA 1
ATOM 1510 C C . GLY A 1 207 ? -21.426 15.018 48.437 1.00 43.84 207 GLY A C 1
ATOM 1511 O O . GLY A 1 207 ? -21.041 13.859 48.392 1.00 43.84 207 GLY A O 1
ATOM 1512 N N . GLY A 1 208 ? -22.662 15.346 48.829 1.00 52.88 208 GLY A N 1
ATOM 1513 C CA . GLY A 1 208 ? -23.711 14.349 49.107 1.00 52.88 208 GLY A CA 1
ATOM 1514 C C . GLY A 1 208 ? -24.708 14.139 47.962 1.00 52.88 208 GLY A C 1
ATOM 1515 O O . GLY A 1 208 ? -25.408 13.134 47.954 1.00 52.88 208 GLY A O 1
ATOM 1516 N N . ASP A 1 209 ? -24.761 15.062 46.999 1.00 47.91 209 ASP A N 1
ATOM 1517 C CA . ASP A 1 209 ? -25.870 15.128 46.039 1.00 47.91 209 ASP A CA 1
ATOM 1518 C C . ASP A 1 209 ? -25.587 14.351 44.732 1.00 47.91 209 ASP A C 1
ATOM 1520 O O . ASP A 1 209 ? -26.480 13.711 44.187 1.00 47.91 209 ASP A O 1
ATOM 1524 N N . ALA A 1 210 ? -24.329 14.285 44.276 1.00 57.81 210 ALA A N 1
ATOM 1525 C CA . ALA A 1 210 ? -23.978 13.660 42.989 1.00 57.81 210 ALA A CA 1
ATOM 1526 C C . ALA A 1 210 ? -24.018 12.114 42.985 1.00 57.81 210 ALA A C 1
ATOM 1528 O O . ALA A 1 210 ? -24.215 11.497 41.941 1.00 57.81 210 ALA A O 1
ATOM 1529 N N . GLU A 1 211 ? -23.833 11.459 44.137 1.00 51.09 211 GLU A N 1
ATOM 1530 C CA . GLU A 1 211 ? -23.895 9.987 44.233 1.00 51.09 211 GLU A CA 1
ATOM 1531 C C . GLU A 1 211 ? -25.345 9.476 44.337 1.00 51.09 211 GLU A C 1
ATOM 1533 O O . GLU A 1 211 ? -25.636 8.354 43.922 1.00 51.09 211 GLU A O 1
ATOM 1538 N N . MET A 1 212 ? -26.267 10.311 44.831 1.00 56.16 212 MET A N 1
ATOM 1539 C CA . MET A 1 212 ? -27.702 10.011 44.874 1.00 56.16 212 MET A CA 1
ATOM 1540 C C . MET A 1 212 ? -28.361 10.198 43.499 1.00 56.16 212 MET A C 1
ATOM 1542 O O . MET A 1 212 ? -29.267 9.451 43.139 1.00 56.16 212 MET A O 1
ATOM 1546 N N . GLU A 1 213 ? -27.854 11.136 42.698 1.00 59.25 213 GLU A N 1
ATOM 1547 C CA . GLU A 1 213 ? -28.366 11.463 41.364 1.00 59.25 213 GLU A CA 1
ATOM 1548 C C . GLU A 1 213 ? -28.167 10.326 40.344 1.00 59.25 213 GLU A C 1
ATOM 1550 O O . GLU A 1 213 ? -29.038 10.082 39.517 1.00 59.25 213 GLU A O 1
ATOM 1555 N N . GLY A 1 214 ? -27.078 9.552 40.437 1.00 64.19 214 GLY A N 1
ATOM 1556 C CA . GLY A 1 214 ? -26.842 8.412 39.540 1.00 64.19 214 GLY A CA 1
ATOM 1557 C C . GLY A 1 214 ? -27.818 7.246 39.748 1.00 64.19 214 GLY A C 1
ATOM 1558 O O . GLY A 1 214 ? -28.257 6.630 38.779 1.00 64.19 214 GLY A O 1
ATOM 1559 N N . ALA A 1 215 ? -28.190 6.959 41.001 1.00 67.81 215 ALA A N 1
ATOM 1560 C CA . ALA A 1 215 ? -29.210 5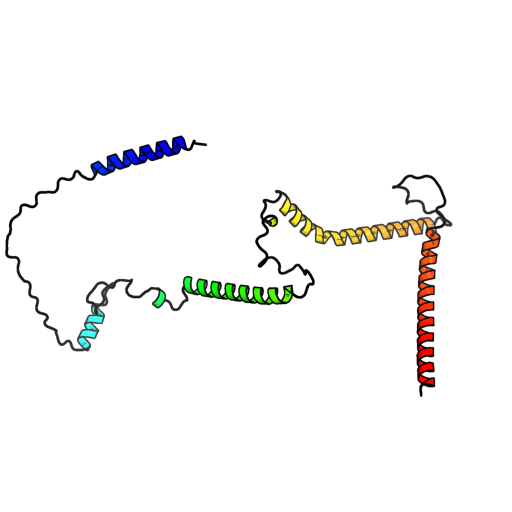.954 41.310 1.00 67.81 215 ALA A CA 1
ATOM 1561 C C . ALA A 1 215 ? -30.609 6.434 40.894 1.00 67.81 215 ALA A C 1
ATOM 1563 O O . ALA A 1 215 ? -31.357 5.668 40.289 1.00 67.81 215 ALA A O 1
ATOM 1564 N N . MET A 1 216 ? -30.918 7.716 41.127 1.00 70.00 216 MET A N 1
ATOM 1565 C CA . MET A 1 216 ? -32.172 8.321 40.676 1.00 70.00 216 MET A CA 1
ATOM 1566 C C . MET A 1 216 ? -32.280 8.393 39.148 1.00 70.00 216 MET A C 1
ATOM 1568 O O . MET A 1 216 ? -33.371 8.215 38.626 1.00 70.00 216 MET A O 1
ATOM 1572 N N . LEU A 1 217 ? -31.184 8.596 38.409 1.00 78.25 217 LEU A N 1
ATOM 1573 C CA . LEU A 1 217 ? -31.202 8.623 36.940 1.00 78.25 217 LEU A CA 1
ATOM 1574 C C . LEU A 1 217 ? -31.494 7.242 36.340 1.00 78.25 217 LEU A C 1
ATOM 1576 O O . LEU A 1 217 ? -32.220 7.134 35.357 1.00 78.25 217 LEU A O 1
ATOM 1580 N N . VAL A 1 218 ? -30.952 6.181 36.944 1.00 79.00 218 VAL A N 1
ATOM 1581 C CA . VAL A 1 218 ? -31.242 4.801 36.534 1.00 79.00 218 VAL A CA 1
ATOM 1582 C C . VAL A 1 218 ? -32.689 4.440 36.862 1.00 79.00 218 VAL A C 1
ATOM 1584 O O . VAL A 1 218 ? -33.359 3.827 36.040 1.00 79.00 218 VAL A O 1
ATOM 1587 N N . GLU A 1 219 ? -33.203 4.839 38.025 1.00 80.06 219 GLU A N 1
ATOM 1588 C CA . GLU A 1 219 ? -34.614 4.639 38.372 1.00 80.06 219 GLU A CA 1
ATOM 1589 C C . GLU A 1 219 ? -35.543 5.450 37.454 1.00 80.06 219 GLU A C 1
ATOM 1591 O O . GLU A 1 219 ? -36.503 4.902 36.924 1.00 80.06 219 GLU A O 1
ATOM 1596 N N . ALA A 1 220 ? -35.198 6.704 37.149 1.00 83.06 220 ALA A N 1
ATOM 1597 C CA . ALA A 1 220 ? -35.925 7.542 36.196 1.00 83.06 220 ALA A CA 1
ATOM 1598 C C . ALA A 1 220 ? -35.924 6.959 34.773 1.00 83.06 220 ALA A C 1
ATOM 1600 O O . ALA A 1 220 ? -36.914 7.086 34.060 1.00 83.06 220 ALA A O 1
ATOM 1601 N N . MET A 1 221 ? -34.842 6.293 34.359 1.00 83.06 221 MET A N 1
ATOM 1602 C CA . MET A 1 221 ? -34.771 5.626 33.058 1.00 83.06 221 MET A CA 1
ATOM 1603 C C . MET A 1 221 ? -35.682 4.392 32.996 1.00 83.06 221 MET A C 1
ATOM 1605 O O . MET A 1 221 ? -36.389 4.229 32.008 1.00 83.06 221 MET A O 1
ATOM 1609 N N . HIS A 1 222 ? -35.733 3.576 34.056 1.00 89.00 222 HIS A N 1
ATOM 1610 C CA . HIS A 1 222 ? -36.658 2.435 34.123 1.00 89.00 222 HIS A CA 1
ATOM 1611 C C . HIS A 1 222 ? -38.129 2.870 34.245 1.00 89.00 222 HIS A C 1
ATOM 1613 O O . HIS A 1 222 ? -39.010 2.194 33.723 1.00 89.00 222 HIS A O 1
ATOM 1619 N N . VAL A 1 223 ? -38.412 3.990 34.923 1.00 89.88 223 VAL A N 1
ATOM 1620 C CA . VAL A 1 223 ? -39.764 4.574 34.980 1.00 89.88 223 VAL A CA 1
ATOM 1621 C C . VAL A 1 223 ? -40.193 5.063 33.599 1.00 89.88 223 VAL A C 1
ATOM 1623 O O . VAL A 1 223 ? -41.291 4.739 33.167 1.00 89.88 223 VAL A O 1
ATOM 1626 N N . ARG A 1 224 ? -39.307 5.758 32.877 1.00 84.94 224 ARG A N 1
ATOM 1627 C CA . ARG A 1 224 ? -39.587 6.236 31.520 1.00 84.94 224 ARG A CA 1
ATOM 1628 C C . ARG A 1 224 ? -39.834 5.100 30.530 1.00 84.94 224 ARG A C 1
ATOM 1630 O O . ARG A 1 224 ? -40.760 5.188 29.743 1.00 84.94 224 ARG A O 1
ATOM 1637 N N . GLU A 1 225 ? -39.042 4.032 30.595 1.00 85.44 225 GLU A N 1
ATOM 1638 C CA . GLU A 1 225 ? -39.225 2.857 29.731 1.00 85.44 225 GLU A CA 1
ATOM 1639 C C . GLU A 1 225 ? -40.590 2.190 29.964 1.00 85.44 225 GLU A C 1
ATOM 1641 O O . GLU A 1 225 ? -41.266 1.808 29.014 1.00 85.44 225 GLU A O 1
ATOM 1646 N N . ARG A 1 226 ? -41.044 2.136 31.222 1.00 89.62 226 ARG A N 1
ATOM 1647 C CA . ARG A 1 226 ? -42.372 1.622 31.567 1.00 89.62 226 ARG A CA 1
ATOM 1648 C C . ARG A 1 226 ? -43.508 2.548 31.118 1.00 89.62 226 ARG A C 1
ATOM 1650 O O . ARG A 1 226 ? -44.529 2.056 30.650 1.00 89.62 226 ARG A O 1
ATOM 1657 N N . GLU A 1 227 ? -43.352 3.860 31.282 1.00 86.38 227 GLU A N 1
ATOM 1658 C CA . GLU A 1 227 ? -44.347 4.844 30.833 1.00 86.38 227 GLU A CA 1
ATOM 1659 C C . GLU A 1 227 ? -44.485 4.839 29.304 1.00 86.38 227 GLU A C 1
ATOM 1661 O O . GLU A 1 227 ? -45.606 4.792 28.807 1.00 86.38 227 GLU A O 1
ATOM 1666 N N . ASP A 1 228 ? -43.369 4.772 28.568 1.00 84.06 228 ASP A N 1
ATOM 1667 C CA . ASP A 1 228 ? -43.364 4.688 27.102 1.00 84.06 228 ASP A CA 1
ATOM 1668 C C . ASP A 1 228 ? -44.051 3.392 26.607 1.00 84.06 228 ASP A C 1
ATOM 1670 O O . ASP A 1 228 ? -44.761 3.401 25.600 1.00 84.06 228 ASP A O 1
ATOM 1674 N N . GLU A 1 229 ? -43.887 2.268 27.319 1.00 85.44 229 GLU A N 1
ATOM 1675 C CA . GLU A 1 229 ? -44.587 1.010 27.013 1.00 85.44 229 GLU A CA 1
ATOM 1676 C C . GLU A 1 229 ? -46.098 1.078 27.294 1.00 85.44 229 GLU A C 1
ATOM 1678 O O . GLU A 1 229 ? -46.890 0.540 26.514 1.00 85.44 229 GLU A O 1
ATOM 1683 N N . GLU A 1 230 ? -46.509 1.733 28.384 1.00 84.44 230 GLU A N 1
ATOM 1684 C CA . GLU A 1 230 ? -47.920 1.937 28.743 1.00 84.44 230 GLU A CA 1
ATOM 1685 C C . GLU A 1 230 ? -48.611 2.951 27.806 1.00 84.44 230 GLU A C 1
ATOM 1687 O O . GLU A 1 230 ? -49.780 2.767 27.459 1.00 84.44 230 GLU A O 1
ATOM 1692 N N . ASP A 1 231 ? -47.904 3.987 27.346 1.00 8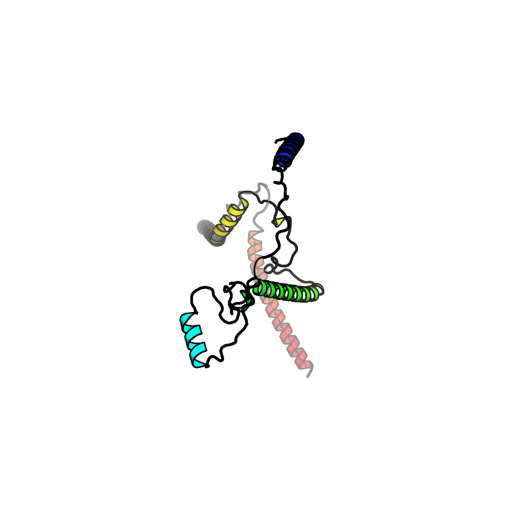4.06 231 ASP A N 1
ATOM 1693 C CA . ASP A 1 231 ? -48.378 4.922 26.316 1.00 84.06 231 ASP A CA 1
ATOM 1694 C C . ASP A 1 231 ? -48.515 4.223 24.959 1.00 84.06 231 ASP A C 1
ATOM 1696 O O . ASP A 1 231 ? -49.578 4.269 24.349 1.00 84.06 231 ASP A O 1
ATOM 1700 N N . ALA A 1 232 ? -47.512 3.451 24.530 1.00 90.25 232 ALA A N 1
ATOM 1701 C CA . ALA A 1 232 ? -47.592 2.685 23.284 1.00 90.25 232 ALA A CA 1
ATOM 1702 C C . ALA A 1 232 ? -48.663 1.577 23.311 1.00 90.25 232 ALA A C 1
ATOM 1704 O O . ALA A 1 232 ? -49.058 1.063 22.259 1.00 90.25 232 ALA A O 1
ATOM 1705 N N . ALA A 1 233 ? -49.080 1.123 24.496 1.00 89.94 233 ALA A N 1
ATOM 1706 C CA . ALA A 1 233 ? -50.220 0.224 24.651 1.00 89.94 233 ALA A CA 1
ATOM 1707 C C . ALA A 1 233 ? -51.547 0.980 24.505 1.00 89.94 233 ALA A C 1
ATOM 1709 O O . ALA A 1 233 ? -52.419 0.508 23.780 1.00 89.94 233 ALA A O 1
ATOM 1710 N N . ARG A 1 234 ? -51.667 2.164 25.119 1.00 87.44 234 ARG A N 1
ATOM 1711 C CA . ARG A 1 234 ? -52.842 3.034 24.971 1.00 87.44 234 ARG A CA 1
ATOM 1712 C C . ARG A 1 234 ? -53.034 3.516 23.540 1.00 87.44 234 ARG A C 1
ATOM 1714 O O . ARG A 1 234 ? -54.140 3.397 23.037 1.00 87.44 234 ARG A O 1
ATOM 1721 N N . ASP A 1 235 ? -51.974 3.942 22.861 1.00 84.50 235 ASP A N 1
ATOM 1722 C CA . ASP A 1 235 ? -52.048 4.365 21.457 1.00 84.50 235 ASP A CA 1
ATOM 1723 C C . ASP A 1 235 ? -52.560 3.230 20.557 1.00 84.50 235 ASP A C 1
ATOM 1725 O O . ASP A 1 235 ? -53.374 3.459 19.669 1.00 84.50 235 ASP A O 1
ATOM 1729 N N . ARG A 1 236 ? -52.152 1.979 20.821 1.00 85.69 236 ARG A N 1
ATOM 1730 C CA . ARG A 1 236 ? -52.667 0.806 20.093 1.00 85.69 236 ARG A CA 1
ATOM 1731 C C . ARG A 1 236 ? -54.140 0.530 20.383 1.00 85.69 236 ARG A C 1
ATOM 1733 O O . ARG A 1 236 ? -54.869 0.167 19.468 1.00 85.69 236 ARG A O 1
ATOM 1740 N N . GLU A 1 237 ? -54.574 0.684 21.631 1.00 86.44 237 GLU A N 1
ATOM 1741 C CA . GLU A 1 237 ? -55.988 0.545 21.998 1.00 86.44 237 GLU A CA 1
ATOM 1742 C C . GLU A 1 237 ? -56.841 1.666 21.380 1.00 86.44 237 GLU A C 1
ATOM 1744 O O . GLU A 1 237 ? -57.915 1.389 20.854 1.00 86.44 237 GLU A O 1
ATOM 1749 N N . GLU A 1 238 ? -56.345 2.907 21.362 1.00 85.94 238 GLU A N 1
ATOM 1750 C CA . GLU A 1 238 ? -57.002 4.049 20.716 1.00 85.94 238 GLU A CA 1
ATOM 1751 C C . GLU A 1 238 ? -57.054 3.898 19.188 1.00 85.94 238 GLU A C 1
ATOM 1753 O O . GLU A 1 238 ? -58.075 4.218 18.581 1.00 85.94 238 GLU A O 1
ATOM 1758 N N . GLU A 1 239 ? -56.002 3.369 18.553 1.00 83.38 239 GLU A N 1
ATOM 1759 C CA . GLU A 1 239 ? -55.999 3.026 17.124 1.00 83.38 239 GLU A CA 1
ATOM 1760 C C . GLU A 1 239 ? -57.001 1.904 16.800 1.00 83.38 239 GLU A C 1
ATOM 1762 O O . GLU A 1 239 ? -57.725 1.999 15.804 1.00 83.38 239 GLU A O 1
ATOM 1767 N N . ASP A 1 240 ? -57.089 0.869 17.642 1.00 84.44 240 ASP A N 1
ATOM 1768 C CA . ASP A 1 240 ? -58.037 -0.241 17.485 1.00 84.44 240 ASP A CA 1
ATOM 1769 C C . ASP A 1 240 ? -59.495 0.207 17.699 1.00 84.44 240 ASP A C 1
ATOM 1771 O O . ASP A 1 240 ? -60.390 -0.211 16.955 1.00 84.44 240 ASP A O 1
ATOM 1775 N N . ASP A 1 241 ? -59.755 1.076 18.678 1.00 84.25 241 ASP A N 1
ATOM 1776 C CA . ASP A 1 241 ? -61.085 1.636 18.923 1.00 84.25 241 ASP A CA 1
ATOM 1777 C C . ASP A 1 241 ? -61.472 2.669 17.850 1.00 84.25 241 ASP A C 1
ATOM 1779 O O . ASP A 1 241 ? -62.603 2.647 17.363 1.00 84.25 241 ASP A O 1
ATOM 1783 N N . ALA A 1 242 ? -60.530 3.485 17.361 1.00 83.38 242 ALA A N 1
ATOM 1784 C CA . ALA A 1 242 ? -60.751 4.355 16.202 1.00 83.38 242 ALA A CA 1
ATOM 1785 C C . ALA A 1 242 ? -61.026 3.551 14.917 1.00 83.38 242 ALA A C 1
ATOM 1787 O O . ALA A 1 242 ? -61.842 3.958 14.088 1.00 83.38 242 ALA A O 1
ATOM 1788 N N . MET A 1 243 ? -60.386 2.388 14.753 1.00 79.62 243 MET A N 1
ATOM 1789 C CA . MET A 1 243 ? -60.670 1.445 13.667 1.00 79.62 243 MET A CA 1
ATOM 1790 C C . MET A 1 243 ? -62.036 0.766 13.817 1.00 79.62 243 MET A C 1
ATOM 1792 O O . MET A 1 243 ? -62.688 0.493 12.807 1.00 79.62 243 MET A O 1
ATOM 1796 N N . ARG A 1 244 ? -62.495 0.505 15.047 1.00 76.62 244 ARG A N 1
ATOM 1797 C CA . ARG A 1 244 ? -63.845 -0.019 15.315 1.00 76.62 244 ARG A CA 1
ATOM 1798 C C . ARG A 1 244 ? -64.942 1.002 15.043 1.00 76.62 244 ARG A C 1
ATOM 1800 O O . ARG A 1 244 ? -65.961 0.616 14.485 1.00 76.62 244 ARG A O 1
ATOM 1807 N N . ASP A 1 245 ? -64.732 2.267 15.396 1.00 79.31 245 ASP A N 1
ATOM 1808 C CA . ASP A 1 245 ? -65.702 3.346 15.161 1.00 79.31 245 ASP A CA 1
ATOM 1809 C C . ASP A 1 245 ? -65.783 3.775 13.679 1.00 79.31 245 ASP A C 1
ATOM 1811 O O . ASP A 1 245 ? -66.738 4.441 13.273 1.00 79.31 245 ASP A O 1
ATOM 1815 N N . ALA A 1 246 ? -64.804 3.388 12.851 1.00 69.56 246 ALA A N 1
ATOM 1816 C CA . ALA A 1 246 ? -64.760 3.678 11.415 1.00 69.56 246 ALA A CA 1
ATOM 1817 C C . ALA A 1 246 ? -65.448 2.623 10.513 1.00 69.56 246 ALA A C 1
ATOM 1819 O O . ALA A 1 246 ? -65.512 2.829 9.295 1.00 69.56 246 ALA A O 1
ATOM 1820 N N . LEU A 1 247 ? -65.943 1.513 11.080 1.00 57.81 247 LEU A N 1
ATOM 1821 C CA . LEU A 1 247 ? -66.640 0.406 10.393 1.00 57.81 247 LEU A CA 1
ATOM 1822 C C . LEU A 1 247 ? -68.165 0.490 10.548 1.00 57.81 247 LEU A C 1
ATOM 1824 O O . LEU A 1 247 ? -68.857 0.201 9.542 1.00 57.81 247 LEU A O 1
#

pLDDT: mean 71.75, std 20.38, range [27.44, 97.75]

Secondary structure (DSSP, 8-state):
---HHHHHHHHHHHHHHHHHHHHHTS-PPPPP----------------------HHHHHHHHHHH--SSEETTTTEE--TTSS-HHHH-SSPPHHHHHHHHHHHHHHHHHHHHHHHHHHTTS-----SSSTTSSS---TTTTSPPPTTHHHHHHHHHHHHTTHHHHHHHHHHHHHHHHHHHHHHHHHS-S-------SS-----S--SSHHHHHHHHHHHHHHHHHHHHHHHHHHHHHHHHHHHHT-

Radius of gyration: 50.13 Å; chains: 1; bounding box: 118×65×131 Å

Foldseek 3Di:
DPDPVVVVVVVVVVVVVVVVVVVVVPPDPDPDPPDDDDDDDDDPPPDDDDDPDDPVRVVVCCVVVVDAQADPVVRDGNDPPPDPVCVVDPDDDPVRVVVVVVVVVVVVVVVVVVVVVVCVVPDDDDDDDPPPPPDPDDVVVVPDDDPCPVVVVVVCVVCVVVVVVVVVVVVVVVVCVVVVQVVVDVVVDDDDDPDDDDDDDDDDDDPPPVVVVVVVVVVVVVVVVVVVVVVVVVVVVVVVVVVVVVD